Protein AF-A0A942NMM7-F1 (afdb_monomer)

Radius of gyration: 25.24 Å; Cα contacts (8 Å, |Δi|>4): 399; chains: 1; bounding box: 39×72×88 Å

pLDDT: mean 82.19, std 18.16, range [34.19, 97.56]

Solvent-accessible surface area (backbone atoms only — not comparable to full-atom values): 10854 Å² total; per-residue (Å²): 144,85,87,84,85,87,90,83,89,82,89,84,87,86,78,86,80,71,80,73,71,78,76,73,72,58,46,79,82,54,80,39,82,47,62,55,88,79,44,51,52,43,64,59,88,79,48,51,25,32,32,37,54,80,31,34,46,55,62,97,45,35,38,70,96,81,24,31,30,37,39,37,37,38,34,44,62,55,99,80,19,44,36,39,37,40,35,42,34,35,72,36,91,85,20,15,23,31,80,63,100,37,72,68,55,49,54,33,70,75,36,96,61,22,89,46,50,42,74,66,48,74,82,44,77,54,95,84,21,41,34,32,42,31,31,42,68,84,49,24,29,30,44,38,37,39,36,75,47,61,78,30,85,97,24,14,37,23,41,37,39,36,40,41,33,33,54,59,93,43,80,83,47,71,69,56,53,51,51,56,62,67,43,47,45,79,59,79,132

Nearest PDB structures (foldseek):
  8h0h-assembly2_B  TM=3.472E-01  e=1.411E+00  Mycobacterium tuberculosis H37Rv
  8p94-assembly1_U  TM=4.703E-01  e=5.475E+00  Mus musculus
  7fdy-assembly1_A  TM=3.600E-01  e=3.361E+00  Escherichia coli
  3sy9-assembly4_D  TM=2.470E-01  e=9.417E+00  Pseudomonas aeruginosa

Sequence (189 aa):
MVAIRSVQALMVAGFALGWAGAAVAQDAPKWSDIDCAQSRLSAPPGLQCKATQNYAGGDRSTGSAGGTFRRFLASGRMNGAGVFYYLAEATSLGASVMEGASLVKDIRSEMKDGNMIHEFSPMGNRGGADYMTFMTGAGNSCVGTRRYGPSQGDGYKWILYGVSCDPRGRTITDAQIDGFIAGASYRGS

Foldseek 3Di:
DDDDDDDDDDDDDDDDPPPPPPPPPWDDWDKDWDDCVPDLKQADPPWTKIKTDFTADDDPQWDDHTWTKMKMKTWDDDPQKTKIKIKIFTDDAQTAGHDDPDLLVVQLVPDPQSVQKDDWDPWDADPQWIKIWTAGNQQWTKMKIKHFAPDGPNHGRMMMIMMITHHHPDYDDPVNVNCRVVRIDGNDD

Secondary structure (DSSP, 8-state):
--------------------------PPP-EEEE-GGG-SEE--TT-EEEEEPPEES--TTEESTT-EEEEEEEEEEETTEEEEEEEEEE-STT-EEPPPS-HHHHHHHHSTTGGG-B-PPPPEEETTEEEEEEE-TT--EEEEEEEE--EETTEESEEEEEEEEE-TT-PPPHHHHHHHHHH-EE---

Mean predicted aligned error: 10.0 Å

Structure (mmCIF, N/CA/C/O backbone):
data_AF-A0A942NMM7-F1
#
_entry.id   AF-A0A942NMM7-F1
#
loop_
_atom_site.group_PDB
_atom_site.id
_atom_site.type_symbol
_atom_site.label_atom_id
_atom_site.label_alt_id
_atom_site.label_comp_id
_atom_site.label_asym_id
_atom_site.label_entity_id
_atom_site.label_seq_id
_atom_site.pdbx_PDB_ins_code
_atom_site.Cartn_x
_atom_site.Cartn_y
_atom_site.Cartn_z
_atom_site.occupancy
_atom_site.B_iso_or_equiv
_atom_site.auth_seq_id
_atom_site.auth_comp_id
_atom_site.auth_asym_id
_atom_site.auth_atom_id
_atom_site.pdbx_PDB_model_num
ATOM 1 N N . MET A 1 1 ? 20.172 56.695 -67.874 1.00 40.41 1 MET A N 1
ATOM 2 C CA . MET A 1 1 ? 20.122 55.796 -69.044 1.00 40.41 1 MET A CA 1
ATOM 3 C C . MET A 1 1 ?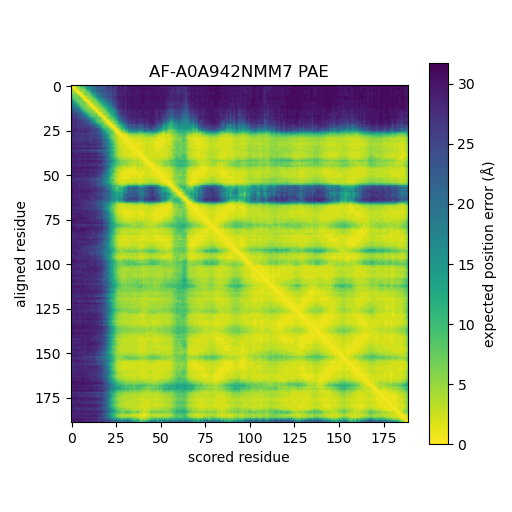 21.488 55.128 -69.167 1.00 40.41 1 MET A C 1
ATOM 5 O O . MET A 1 1 ? 22.412 55.826 -69.529 1.00 40.41 1 MET A O 1
ATOM 9 N N . VAL A 1 2 ? 21.616 53.869 -68.729 1.00 34.19 2 VAL A N 1
ATOM 10 C CA . VAL A 1 2 ? 22.471 52.759 -69.226 1.00 34.19 2 VAL A CA 1
ATOM 11 C C . VAL A 1 2 ? 22.091 51.554 -68.350 1.00 34.19 2 VAL A C 1
ATOM 13 O O . VAL A 1 2 ? 22.189 51.614 -67.128 1.00 34.19 2 VAL A O 1
ATOM 16 N N . ALA A 1 3 ? 21.575 50.501 -68.980 1.00 36.88 3 ALA A N 1
ATOM 17 C CA . ALA A 1 3 ? 21.332 49.186 -68.390 1.00 36.88 3 ALA A CA 1
ATOM 18 C C . ALA A 1 3 ? 22.607 48.336 -68.481 1.00 36.88 3 ALA A C 1
ATOM 20 O O . ALA A 1 3 ? 23.335 48.535 -69.443 1.00 36.88 3 ALA A O 1
ATOM 21 N N . ILE A 1 4 ? 22.820 47.356 -67.587 1.00 37.34 4 ILE A N 1
ATOM 22 C CA . ILE A 1 4 ? 23.523 46.083 -67.877 1.00 37.34 4 ILE A CA 1
ATOM 23 C C . ILE A 1 4 ? 23.160 45.016 -66.812 1.00 37.34 4 ILE A C 1
ATOM 25 O O . ILE A 1 4 ? 23.534 45.104 -65.650 1.00 37.34 4 ILE A O 1
ATOM 29 N N . ARG A 1 5 ? 22.349 44.060 -67.288 1.00 37.62 5 ARG A N 1
ATOM 30 C CA . ARG A 1 5 ? 22.320 42.583 -67.153 1.00 37.62 5 ARG A CA 1
ATOM 31 C C . ARG A 1 5 ? 22.509 41.846 -65.806 1.00 37.62 5 ARG A C 1
ATOM 33 O O . ARG A 1 5 ? 23.503 41.971 -65.109 1.00 37.62 5 ARG A O 1
ATOM 40 N N . SER A 1 6 ? 21.533 40.954 -65.604 1.00 49.91 6 SER A N 1
ATOM 41 C CA . SER A 1 6 ? 21.327 39.834 -64.670 1.00 49.91 6 SER A CA 1
ATOM 42 C C . SER A 1 6 ? 22.417 38.747 -64.665 1.00 49.91 6 SER A C 1
ATOM 44 O O . SER A 1 6 ? 23.237 38.762 -65.579 1.00 49.91 6 SER A O 1
ATOM 46 N N . VAL A 1 7 ? 22.273 37.765 -63.730 1.00 37.84 7 VAL A N 1
ATOM 47 C CA . VAL A 1 7 ? 22.859 36.380 -63.597 1.00 37.84 7 VAL A CA 1
ATOM 48 C C . VAL A 1 7 ? 23.482 36.262 -62.173 1.00 37.84 7 VAL A C 1
ATOM 50 O O . VAL A 1 7 ? 24.325 37.079 -61.849 1.00 37.84 7 VAL A O 1
ATOM 53 N N . GLN A 1 8 ? 23.125 35.398 -61.200 1.00 41.59 8 GLN A N 1
ATOM 54 C CA . GLN A 1 8 ? 22.396 34.117 -61.099 1.00 41.59 8 GLN A CA 1
ATOM 55 C C . GLN A 1 8 ? 21.737 33.952 -59.715 1.00 41.59 8 GLN A C 1
ATOM 57 O O . GLN A 1 8 ? 22.207 34.492 -58.718 1.00 41.59 8 GLN A O 1
ATOM 62 N N . ALA A 1 9 ? 20.698 33.121 -59.666 1.00 44.69 9 ALA A N 1
ATOM 63 C CA . ALA A 1 9 ? 20.207 32.468 -58.459 1.00 44.69 9 ALA A CA 1
ATOM 64 C C . ALA A 1 9 ? 21.068 31.239 -58.117 1.00 44.69 9 ALA A C 1
ATOM 66 O O . ALA A 1 9 ? 21.429 30.505 -59.033 1.00 44.69 9 ALA A O 1
ATOM 67 N N . LEU A 1 10 ? 21.298 30.954 -56.829 1.00 39.53 10 LEU A N 1
ATOM 68 C CA . LEU A 1 10 ? 21.442 29.580 -56.326 1.00 39.53 10 LEU A CA 1
ATOM 69 C C . LEU A 1 10 ? 21.207 29.522 -54.804 1.00 39.53 10 LEU A C 1
ATOM 71 O O . LEU A 1 10 ? 21.815 30.259 -54.033 1.00 39.53 10 LEU A O 1
ATOM 75 N N . MET A 1 11 ? 20.276 28.652 -54.405 1.00 45.25 11 MET A N 1
ATOM 76 C CA . MET A 1 11 ? 19.933 28.287 -53.027 1.00 45.25 11 MET A CA 1
ATOM 77 C C . MET A 1 11 ? 21.043 27.452 -52.377 1.00 45.25 11 MET A C 1
ATOM 79 O O . MET A 1 11 ? 21.582 26.589 -53.061 1.00 45.25 11 MET A O 1
ATOM 83 N N . VAL A 1 12 ? 21.226 27.559 -51.053 1.00 43.31 12 VAL A N 1
ATOM 84 C CA . VAL A 1 12 ? 21.431 26.391 -50.168 1.00 43.31 12 VAL A CA 1
ATOM 85 C C . VAL A 1 12 ? 20.796 26.684 -48.803 1.00 43.31 12 VAL A C 1
ATOM 87 O O . VAL A 1 12 ? 21.262 27.535 -48.051 1.00 43.31 12 VAL A O 1
ATOM 90 N N . ALA A 1 13 ? 19.720 25.961 -48.502 1.00 50.62 13 ALA A N 1
ATOM 91 C CA . ALA A 1 13 ? 19.191 25.761 -47.159 1.00 50.62 13 ALA A CA 1
ATOM 92 C C . ALA A 1 13 ? 19.830 24.494 -46.559 1.00 50.62 13 ALA A C 1
ATOM 94 O O . ALA A 1 13 ? 20.019 23.511 -47.273 1.00 50.62 13 ALA A O 1
ATOM 95 N N . GLY A 1 14 ? 20.126 24.493 -45.259 1.00 40.09 14 GLY A N 1
ATOM 96 C CA . GLY A 1 14 ? 20.577 23.307 -44.515 1.00 40.09 14 GLY A CA 1
ATOM 97 C C . GLY A 1 14 ? 21.465 23.709 -43.336 1.00 40.09 14 GLY A C 1
ATOM 98 O O . GLY A 1 14 ? 22.297 24.589 -43.479 1.00 40.09 14 GLY A O 1
ATOM 99 N N . PHE A 1 15 ? 21.363 23.178 -42.123 1.00 43.19 15 PHE A N 1
ATOM 100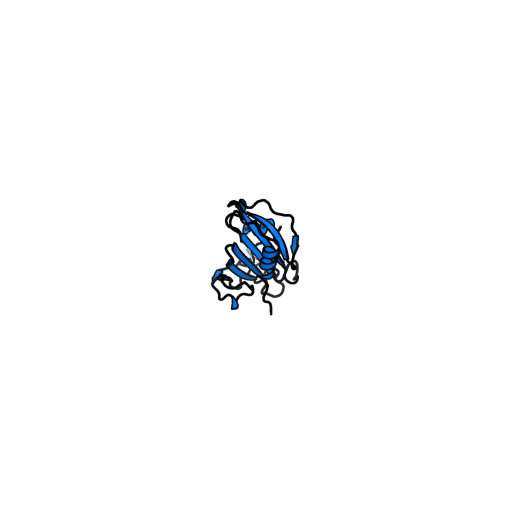 C CA . PHE A 1 15 ? 20.555 22.114 -41.537 1.00 43.19 15 PHE A CA 1
ATOM 101 C C . PHE A 1 15 ? 20.372 22.524 -40.067 1.00 43.19 15 PHE A C 1
ATOM 103 O O . PHE A 1 15 ? 21.343 22.540 -39.313 1.00 43.19 15 PHE A O 1
ATOM 110 N N . ALA A 1 16 ? 19.156 22.854 -39.633 1.00 43.19 16 ALA A N 1
ATOM 111 C CA . ALA A 1 16 ? 18.851 22.867 -38.207 1.00 43.19 16 ALA A CA 1
ATOM 112 C C . ALA A 1 16 ? 18.488 21.428 -37.823 1.00 43.19 16 ALA A C 1
ATOM 114 O O . ALA A 1 16 ? 17.332 21.024 -37.931 1.00 43.19 16 ALA A O 1
ATOM 115 N N . LEU A 1 17 ? 19.485 20.624 -37.438 1.00 42.00 17 LEU A N 1
ATOM 116 C CA . LEU A 1 17 ? 19.252 19.342 -36.768 1.00 42.00 17 LEU A CA 1
ATOM 117 C C . LEU A 1 17 ? 18.725 19.634 -35.361 1.00 42.00 17 LEU A C 1
ATOM 119 O O . LEU A 1 17 ? 19.440 19.535 -34.367 1.00 42.00 17 LEU A O 1
ATOM 123 N N . GLY A 1 18 ? 17.455 20.027 -35.288 1.00 38.47 18 GLY A N 1
ATOM 124 C CA . GLY A 1 18 ? 16.683 19.919 -34.068 1.00 38.47 18 GLY A CA 1
ATOM 125 C C . GLY A 1 18 ? 16.584 18.439 -33.741 1.00 38.47 18 GLY A C 1
ATOM 126 O O . GLY A 1 18 ? 15.864 17.702 -34.411 1.00 38.47 18 GLY A O 1
ATOM 127 N N . TRP A 1 19 ? 17.338 17.994 -32.739 1.00 44.62 19 TRP A N 1
ATOM 128 C CA . TRP A 1 19 ? 17.052 16.742 -32.060 1.00 44.62 19 TRP A CA 1
ATOM 129 C C . TRP A 1 19 ? 15.656 16.884 -31.454 1.00 44.62 19 TRP A C 1
ATOM 131 O O . TRP A 1 19 ? 15.487 17.391 -30.347 1.00 44.62 19 TRP A O 1
ATOM 141 N N . ALA A 1 20 ? 14.638 16.476 -32.207 1.00 43.22 20 ALA A N 1
ATOM 142 C CA . ALA A 1 20 ? 13.353 16.129 -31.643 1.00 43.22 20 ALA A CA 1
ATOM 143 C C . ALA A 1 20 ? 13.612 14.896 -30.776 1.00 43.22 20 ALA A C 1
ATOM 145 O O . ALA A 1 20 ? 13.587 13.766 -31.259 1.00 43.22 20 ALA A O 1
ATOM 146 N N . GLY A 1 21 ? 13.963 15.121 -29.506 1.00 42.59 21 GLY A N 1
ATOM 147 C CA . GLY A 1 21 ? 13.932 14.063 -28.511 1.00 42.59 21 GLY A CA 1
ATOM 148 C C . GLY A 1 21 ? 12.552 13.434 -28.600 1.00 42.59 21 GLY A C 1
ATOM 149 O O . GLY A 1 21 ? 11.552 14.140 -28.458 1.00 42.59 21 GLY A O 1
ATOM 150 N N . ALA A 1 22 ? 12.496 12.147 -28.938 1.00 45.22 22 ALA A N 1
ATOM 151 C CA . ALA A 1 22 ? 11.246 11.417 -28.976 1.00 45.22 22 ALA A CA 1
ATOM 152 C C . ALA A 1 22 ? 10.586 11.598 -27.608 1.00 45.22 22 ALA A C 1
ATOM 154 O O . ALA A 1 22 ? 11.106 11.128 -26.595 1.00 45.22 22 ALA A O 1
ATOM 155 N N . ALA A 1 23 ? 9.481 12.341 -27.568 1.00 49.75 23 ALA A N 1
ATOM 156 C CA . ALA A 1 23 ? 8.629 12.354 -26.401 1.00 49.75 23 ALA A CA 1
ATOM 157 C C . ALA A 1 23 ? 8.195 10.901 -26.201 1.00 49.75 23 ALA A C 1
ATOM 159 O O . ALA A 1 23 ? 7.469 10.353 -27.032 1.00 49.75 23 ALA A O 1
ATOM 160 N N . VAL A 1 24 ? 8.712 10.246 -25.159 1.00 55.66 24 VAL A N 1
ATOM 161 C CA . VAL A 1 24 ? 8.242 8.914 -24.789 1.00 55.66 24 VAL A CA 1
ATOM 162 C C . VAL A 1 24 ? 6.763 9.081 -24.457 1.00 55.66 24 VAL A C 1
ATOM 164 O O . VAL A 1 24 ? 6.406 9.821 -23.541 1.00 55.66 24 VAL A O 1
ATOM 167 N N . ALA A 1 25 ? 5.887 8.498 -25.273 1.00 54.56 25 ALA A N 1
ATOM 168 C CA . ALA A 1 25 ? 4.466 8.509 -24.979 1.00 54.56 25 ALA A CA 1
ATOM 169 C C . ALA A 1 25 ? 4.279 7.795 -23.632 1.00 54.56 25 ALA A C 1
ATOM 171 O O . ALA A 1 25 ? 4.703 6.650 -23.474 1.00 54.56 25 ALA A O 1
ATOM 172 N N . GLN A 1 26 ? 3.732 8.502 -22.643 1.00 63.03 26 GLN A N 1
ATOM 173 C CA . GLN A 1 26 ? 3.385 7.904 -21.358 1.00 63.03 26 GLN A CA 1
ATOM 174 C C . GLN A 1 26 ? 2.145 7.039 -21.573 1.00 63.03 26 GLN A C 1
ATOM 176 O O . GLN A 1 26 ? 1.076 7.555 -21.909 1.00 63.03 26 GLN A O 1
ATOM 181 N N . ASP A 1 27 ? 2.283 5.728 -21.401 1.00 72.50 27 ASP A N 1
ATOM 182 C CA . ASP A 1 27 ? 1.149 4.818 -21.478 1.00 72.50 27 ASP A CA 1
ATOM 183 C C . ASP A 1 27 ? 0.361 4.884 -20.172 1.00 72.50 27 ASP A C 1
ATOM 185 O O . ASP A 1 27 ? 0.886 4.627 -19.087 1.00 72.50 27 ASP A O 1
ATOM 189 N N . ALA A 1 28 ? -0.932 5.192 -20.267 1.00 78.50 28 ALA A N 1
ATOM 190 C CA . ALA A 1 28 ? -1.795 5.174 -19.098 1.00 78.50 28 ALA A CA 1
ATOM 191 C C . ALA A 1 28 ? -1.950 3.730 -18.565 1.00 78.50 28 ALA A C 1
ATOM 193 O O . ALA A 1 28 ? -2.275 2.814 -19.339 1.00 78.50 28 ALA A O 1
ATOM 194 N N . PRO A 1 29 ? -1.777 3.501 -17.249 1.00 85.69 29 PRO A N 1
ATOM 195 C CA . PRO A 1 29 ? -2.002 2.189 -16.656 1.00 85.69 29 PRO A CA 1
ATOM 196 C C . PRO A 1 29 ? -3.474 1.780 -16.814 1.00 85.69 29 PRO A C 1
ATOM 198 O O . PRO A 1 29 ? -4.379 2.514 -16.416 1.00 85.69 29 PRO A O 1
ATOM 201 N N . LYS A 1 30 ? -3.726 0.591 -17.373 1.00 91.12 30 LYS A N 1
ATOM 202 C CA . LYS A 1 30 ? -5.067 0.009 -17.515 1.00 91.12 30 LYS A CA 1
ATOM 203 C C . LYS A 1 30 ? -5.220 -1.119 -16.508 1.00 91.12 30 LYS A C 1
ATOM 205 O O . LYS A 1 30 ? -4.511 -2.116 -16.574 1.00 91.12 30 LYS A O 1
ATOM 210 N N . TRP A 1 31 ? -6.147 -0.964 -15.573 1.00 93.81 31 TRP A N 1
ATOM 211 C CA . TRP A 1 31 ? -6.400 -1.968 -14.547 1.00 93.81 31 TRP A CA 1
ATOM 212 C C . TRP A 1 31 ? -7.295 -3.089 -15.065 1.00 93.81 31 TRP A C 1
ATOM 214 O O . TRP A 1 31 ? -8.310 -2.841 -15.712 1.00 93.81 31 TRP A O 1
ATOM 224 N N . SER A 1 32 ? -6.934 -4.315 -14.714 1.00 97.12 32 SER A N 1
ATOM 225 C CA . SER A 1 32 ? -7.697 -5.528 -14.994 1.00 97.12 32 SER A CA 1
ATOM 226 C C . SER A 1 32 ? -7.778 -6.383 -13.737 1.00 97.12 32 SER A C 1
ATOM 228 O O . SER A 1 32 ? -6.825 -6.411 -12.954 1.00 97.12 32 SER A O 1
ATOM 230 N N . ASP A 1 33 ? -8.915 -7.043 -13.528 1.00 97.56 33 ASP A N 1
ATOM 231 C CA . ASP A 1 33 ? -9.051 -8.053 -12.479 1.00 97.56 33 ASP A CA 1
ATOM 232 C C . ASP A 1 33 ? -8.167 -9.260 -12.812 1.00 97.56 33 ASP A C 1
ATOM 234 O O . ASP A 1 33 ? -8.075 -9.668 -13.971 1.00 97.56 33 ASP A O 1
ATOM 238 N N . ILE A 1 34 ? -7.503 -9.814 -11.799 1.00 96.75 34 ILE A N 1
ATOM 239 C CA . ILE A 1 34 ? -6.634 -10.987 -11.928 1.00 96.75 34 ILE A CA 1
ATOM 240 C C . ILE A 1 34 ? -6.905 -11.977 -10.797 1.00 96.75 34 ILE A C 1
ATOM 242 O O . ILE A 1 34 ? -7.407 -11.607 -9.734 1.00 96.75 34 ILE A O 1
ATOM 246 N N . ASP A 1 35 ? -6.499 -13.230 -10.990 1.00 93.81 35 ASP A N 1
ATOM 247 C CA . ASP A 1 35 ? -6.352 -14.145 -9.861 1.00 93.81 35 ASP A CA 1
ATOM 248 C C . ASP A 1 35 ? -5.243 -13.612 -8.936 1.00 93.81 35 ASP A C 1
ATOM 250 O O . ASP A 1 35 ? -4.148 -13.264 -9.387 1.00 93.81 35 ASP A O 1
ATOM 254 N N . CYS A 1 36 ? -5.498 -13.552 -7.628 1.00 92.19 36 CYS A N 1
ATOM 255 C CA . CYS A 1 36 ? -4.497 -13.144 -6.646 1.00 92.19 36 CYS A CA 1
ATOM 256 C C . CYS A 1 36 ? -3.232 -14.019 -6.671 1.00 92.19 36 CYS A C 1
ATOM 258 O O . CYS A 1 36 ? -2.159 -13.542 -6.304 1.00 92.19 36 CYS A O 1
ATOM 260 N N . ALA A 1 37 ? -3.308 -15.266 -7.144 1.00 91.75 37 ALA A N 1
ATOM 261 C CA . ALA A 1 37 ? -2.142 -16.116 -7.376 1.00 91.75 37 ALA A CA 1
ATOM 262 C C . ALA A 1 37 ? -1.205 -15.578 -8.476 1.00 91.75 37 ALA A C 1
ATOM 264 O O . ALA A 1 37 ? -0.009 -15.856 -8.446 1.00 91.75 37 ALA A O 1
ATOM 265 N N . GLN A 1 38 ? -1.721 -14.777 -9.414 1.00 92.56 38 GLN A N 1
ATOM 266 C CA . GLN A 1 38 ? -0.942 -14.116 -10.470 1.00 92.56 38 GLN A CA 1
ATOM 267 C C . GLN A 1 38 ? -0.339 -12.777 -10.016 1.00 92.56 38 GLN A C 1
ATOM 269 O O . GLN A 1 38 ? 0.410 -12.143 -10.763 1.00 92.56 38 GLN A O 1
ATOM 274 N N . SER A 1 39 ? -0.672 -12.323 -8.807 1.00 93.56 39 SER A N 1
ATOM 275 C CA . SER A 1 39 ? -0.194 -11.061 -8.260 1.00 93.56 39 SER A CA 1
ATOM 276 C C . SER A 1 39 ? 1.226 -11.182 -7.702 1.00 93.56 39 SER A C 1
ATOM 278 O O . SER A 1 39 ? 1.567 -12.152 -7.021 1.00 93.56 39 SER A O 1
ATOM 280 N N . ARG A 1 40 ? 2.047 -10.145 -7.911 1.00 94.62 40 ARG A N 1
ATOM 281 C CA . ARG A 1 40 ? 3.323 -9.964 -7.189 1.00 94.62 40 ARG A CA 1
ATOM 282 C C . ARG A 1 40 ? 3.121 -9.475 -5.760 1.00 94.62 40 ARG A C 1
ATOM 284 O O . ARG A 1 40 ? 4.046 -9.504 -4.957 1.00 94.62 40 ARG A O 1
ATOM 291 N N . LEU A 1 41 ? 1.909 -9.059 -5.426 1.00 92.12 41 LEU A N 1
ATOM 292 C CA . LEU A 1 41 ? 1.491 -8.760 -4.072 1.00 92.12 41 LEU A CA 1
ATOM 293 C C . LEU A 1 41 ? 0.884 -10.026 -3.454 1.00 92.12 41 LEU A C 1
ATOM 295 O O . LEU A 1 41 ? -0.194 -10.464 -3.855 1.00 92.12 41 LEU A O 1
ATOM 299 N N . SER A 1 42 ? 1.562 -10.598 -2.459 1.00 88.94 42 SER A N 1
ATOM 300 C CA . SER A 1 42 ? 0.932 -11.540 -1.536 1.00 88.94 42 SER A CA 1
ATOM 301 C C . SER A 1 42 ? -0.093 -10.768 -0.729 1.00 88.94 42 SER A C 1
ATOM 303 O O . SER A 1 42 ? 0.282 -9.810 -0.060 1.00 88.94 42 SER A O 1
ATOM 305 N N . ALA A 1 43 ? -1.353 -11.175 -0.781 1.00 83.19 43 ALA A N 1
ATOM 306 C CA . ALA A 1 43 ? -2.407 -10.565 0.010 1.00 83.19 43 ALA A CA 1
ATOM 307 C C . ALA A 1 43 ? -3.216 -11.661 0.720 1.00 83.19 43 ALA A C 1
ATOM 309 O O . ALA A 1 43 ? -3.236 -12.803 0.240 1.00 83.19 43 ALA A O 1
ATOM 310 N N . PRO A 1 44 ? -3.866 -11.359 1.854 1.00 84.06 44 PRO A N 1
ATOM 311 C CA . PRO A 1 44 ? -4.650 -12.360 2.562 1.00 84.06 44 PRO A CA 1
ATOM 312 C C . PRO A 1 44 ? -5.863 -12.830 1.736 1.00 84.06 44 PRO A C 1
ATOM 314 O O . PRO A 1 44 ? -6.331 -12.101 0.854 1.00 84.06 44 PRO A O 1
ATOM 317 N N . PRO A 1 45 ? -6.401 -14.033 2.013 1.00 85.75 45 PRO A N 1
ATOM 318 C CA . PRO A 1 45 ? -7.589 -14.542 1.331 1.00 85.75 45 PRO A CA 1
ATOM 319 C C . PRO A 1 45 ? -8.797 -13.604 1.463 1.00 85.75 45 PRO A C 1
ATOM 321 O O . PRO A 1 45 ? -8.995 -12.972 2.498 1.00 85.75 45 PRO A O 1
ATOM 324 N N . GLY A 1 46 ? -9.638 -13.561 0.426 1.00 87.31 46 GLY A N 1
ATOM 325 C CA . GLY A 1 46 ? -10.872 -12.764 0.410 1.00 87.31 46 GLY A CA 1
ATOM 326 C C . GLY A 1 46 ? -10.724 -11.341 -0.139 1.00 87.31 46 GLY A C 1
ATOM 327 O O . GLY A 1 46 ? -11.716 -10.616 -0.207 1.00 87.31 46 GLY A O 1
ATOM 328 N N . LEU A 1 47 ? -9.520 -10.944 -0.562 1.00 92.88 47 LEU A N 1
ATOM 329 C CA . LEU A 1 47 ? -9.301 -9.695 -1.290 1.00 92.88 47 LEU A CA 1
ATOM 330 C C . LEU A 1 47 ? -9.460 -9.894 -2.800 1.00 92.88 47 LEU A C 1
ATOM 332 O O . LEU A 1 47 ? -9.153 -10.953 -3.343 1.00 92.88 47 LEU A O 1
ATOM 336 N N . GLN A 1 48 ? -9.927 -8.850 -3.478 1.00 96.00 48 GLN A N 1
ATOM 337 C CA . GLN A 1 48 ? -9.957 -8.768 -4.932 1.00 96.00 48 GLN A CA 1
ATOM 338 C C . GLN A 1 48 ? -8.625 -8.223 -5.427 1.00 96.00 48 GLN A C 1
ATOM 340 O O . GLN A 1 48 ? -8.179 -7.175 -4.955 1.00 96.00 48 GLN A O 1
ATOM 345 N N . CYS A 1 49 ? -8.012 -8.915 -6.385 1.00 96.06 49 CYS A N 1
ATOM 346 C CA . CYS A 1 49 ? -6.739 -8.508 -6.956 1.00 96.06 49 CYS A CA 1
ATOM 347 C C . CYS A 1 49 ? -6.911 -7.906 -8.346 1.00 96.06 49 CYS A C 1
ATOM 349 O O . CYS A 1 49 ? -7.646 -8.420 -9.188 1.00 96.06 49 CYS A O 1
ATOM 351 N N . LYS A 1 50 ? -6.182 -6.821 -8.595 1.00 97.06 50 LYS A N 1
ATOM 352 C CA . LYS A 1 50 ? -6.066 -6.190 -9.905 1.00 97.06 50 LYS A CA 1
ATOM 353 C C . LYS A 1 50 ? -4.604 -6.014 -10.267 1.00 97.06 50 LYS A C 1
ATOM 355 O O . LYS A 1 50 ? -3.760 -5.806 -9.394 1.00 97.06 50 LYS A O 1
ATOM 360 N N . ALA A 1 51 ? -4.315 -6.031 -11.558 1.00 96.50 51 ALA A N 1
ATOM 361 C CA . ALA A 1 51 ? -3.020 -5.637 -12.081 1.00 96.50 51 ALA A CA 1
ATOM 362 C C . ALA A 1 51 ? -3.164 -4.800 -13.345 1.00 96.50 51 ALA A C 1
ATOM 364 O O . ALA A 1 51 ? -4.180 -4.836 -14.044 1.00 96.50 51 ALA A O 1
ATOM 365 N N . THR A 1 52 ? -2.109 -4.053 -13.629 1.00 94.12 52 THR A N 1
ATOM 366 C CA . THR A 1 52 ? -1.939 -3.352 -14.900 1.00 94.12 52 THR A CA 1
ATOM 367 C C . THR A 1 52 ? -1.155 -4.205 -15.892 1.00 94.12 52 THR A C 1
ATOM 369 O O . THR A 1 52 ? -0.504 -5.194 -15.523 1.00 94.12 52 THR A O 1
ATOM 372 N N . GLN A 1 53 ? -1.217 -3.823 -17.165 1.00 92.56 53 GLN A N 1
ATOM 373 C CA . GLN A 1 53 ? -0.234 -4.230 -18.165 1.00 92.56 53 GLN A CA 1
ATOM 374 C C . GLN A 1 53 ? 1.155 -3.664 -17.823 1.00 92.56 53 GLN A C 1
ATOM 376 O O . GLN A 1 53 ? 1.268 -2.764 -16.995 1.00 92.56 53 GLN A O 1
ATOM 381 N N . ASN A 1 54 ? 2.210 -4.140 -18.490 1.00 90.38 54 ASN A N 1
ATOM 382 C CA . ASN A 1 54 ? 3.467 -3.390 -18.503 1.00 90.38 54 ASN A CA 1
ATOM 383 C C . ASN A 1 54 ? 3.256 -2.096 -19.295 1.00 90.38 54 ASN A C 1
ATOM 385 O O . ASN A 1 54 ? 2.804 -2.159 -20.437 1.00 90.38 54 ASN A O 1
ATOM 389 N N . TYR A 1 55 ? 3.573 -0.949 -18.705 1.00 85.81 55 TYR A N 1
ATOM 390 C CA . TYR A 1 55 ? 3.395 0.355 -19.344 1.00 85.81 55 TYR A CA 1
ATOM 391 C C . TYR A 1 55 ? 4.660 1.208 -19.191 1.00 85.81 55 TYR A C 1
ATOM 393 O O . TYR A 1 55 ? 5.409 1.057 -18.222 1.00 85.81 55 TYR A O 1
ATOM 401 N N . ALA A 1 56 ? 4.923 2.067 -20.177 1.00 83.06 56 ALA A N 1
ATOM 402 C CA . ALA A 1 56 ? 6.084 2.951 -20.212 1.00 83.06 56 ALA A CA 1
ATOM 403 C C . ALA A 1 56 ? 5.748 4.355 -19.689 1.00 83.06 56 ALA A C 1
ATOM 405 O O . ALA A 1 56 ? 4.612 4.814 -19.793 1.00 83.06 56 ALA A O 1
ATOM 406 N N . GLY A 1 57 ? 6.757 5.064 -19.174 1.00 67.19 57 GLY A N 1
ATOM 407 C CA . GLY A 1 57 ? 6.626 6.489 -18.853 1.00 67.19 57 GLY A CA 1
ATOM 408 C C . GLY A 1 57 ? 5.766 6.763 -17.620 1.00 67.19 57 GLY A C 1
ATOM 409 O O . GLY A 1 57 ? 4.805 7.522 -17.696 1.00 67.19 57 GLY A O 1
ATOM 410 N N . GLY A 1 58 ? 6.150 6.150 -16.500 1.00 59.38 58 GLY A N 1
ATOM 411 C CA . GLY A 1 58 ? 5.544 6.282 -15.178 1.00 59.38 58 GLY A CA 1
ATOM 412 C C . GLY A 1 58 ? 5.036 7.674 -14.769 1.00 59.38 58 GLY A C 1
ATOM 413 O O . GLY A 1 58 ? 5.509 8.707 -15.245 1.00 59.38 58 GLY A O 1
ATOM 414 N N . ASP A 1 59 ? 4.062 7.709 -13.856 1.00 55.47 59 ASP A N 1
ATOM 415 C CA . ASP A 1 59 ? 3.704 8.946 -13.152 1.00 55.47 59 ASP A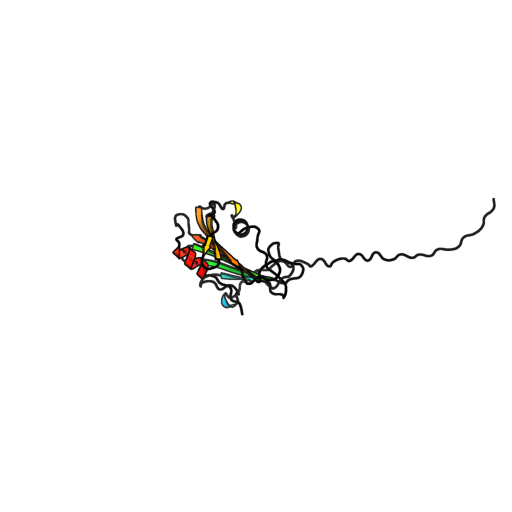 CA 1
ATOM 416 C C . ASP A 1 59 ? 4.851 9.396 -12.221 1.00 55.47 59 ASP A C 1
ATOM 418 O O . ASP A 1 59 ? 5.903 8.764 -12.137 1.00 55.47 59 ASP A O 1
ATOM 422 N N . ARG A 1 60 ? 4.660 10.505 -11.496 1.00 50.81 60 ARG A N 1
ATOM 423 C CA . ARG A 1 60 ? 5.695 11.121 -10.641 1.00 50.81 60 ARG A CA 1
ATOM 424 C C . ARG A 1 60 ? 6.363 10.171 -9.626 1.00 50.81 60 ARG A C 1
ATOM 426 O O . ARG A 1 60 ? 7.444 10.511 -9.157 1.00 50.81 60 ARG A O 1
ATOM 433 N N . SER A 1 61 ? 5.762 9.026 -9.288 1.00 51.03 61 SER A N 1
ATOM 434 C CA . SER A 1 61 ? 6.305 8.016 -8.362 1.00 51.03 61 SER A CA 1
ATOM 435 C C . SER A 1 61 ? 6.991 6.829 -9.059 1.00 51.03 61 SER A C 1
ATOM 437 O O . SER A 1 61 ? 7.456 5.904 -8.404 1.00 51.03 61 SER A O 1
ATOM 439 N N . THR A 1 62 ? 7.118 6.827 -10.387 1.00 54.41 62 THR A N 1
ATOM 440 C CA . THR A 1 62 ? 7.826 5.787 -11.154 1.00 54.41 62 THR A CA 1
ATOM 441 C C . THR A 1 62 ? 8.875 6.453 -12.055 1.00 54.41 62 THR A C 1
ATOM 443 O O . THR A 1 62 ? 8.559 7.031 -13.087 1.00 54.41 62 THR A O 1
ATOM 446 N N . GLY A 1 63 ? 10.128 6.488 -11.592 1.00 50.69 63 GLY A N 1
ATOM 447 C CA . GLY A 1 63 ? 11.175 7.386 -12.083 1.00 50.69 63 GLY A CA 1
ATOM 448 C C . GLY A 1 63 ? 12.118 6.838 -13.158 1.00 50.69 63 GLY A C 1
ATOM 449 O O . GLY A 1 63 ? 12.400 5.643 -13.259 1.00 50.69 63 GLY A O 1
ATOM 450 N N . SER A 1 64 ? 12.684 7.823 -13.865 1.00 48.19 64 SER A N 1
ATOM 451 C CA . SER A 1 64 ? 13.642 7.842 -14.982 1.00 48.19 64 SER A CA 1
ATOM 452 C C . SER A 1 64 ? 13.107 7.488 -16.381 1.00 48.19 64 SER A C 1
ATOM 454 O O . SER A 1 64 ? 12.320 6.566 -16.598 1.00 48.19 64 SER A O 1
ATOM 456 N N . ALA A 1 65 ? 13.514 8.327 -17.340 1.00 50.53 65 ALA A N 1
ATOM 457 C CA . ALA A 1 65 ? 13.101 8.322 -18.736 1.00 50.53 65 ALA A CA 1
ATOM 458 C C . ALA A 1 65 ? 13.366 6.958 -19.399 1.00 50.53 65 ALA A C 1
ATOM 460 O O . ALA A 1 65 ? 14.516 6.588 -19.615 1.00 50.53 65 ALA A O 1
ATOM 461 N N . GLY A 1 66 ? 12.301 6.228 -19.748 1.00 61.22 66 GLY A N 1
ATOM 462 C CA . GLY A 1 66 ? 12.378 5.036 -20.608 1.00 61.22 66 GLY A CA 1
ATOM 463 C C . GLY A 1 66 ? 12.178 3.673 -19.935 1.00 61.22 66 GLY A C 1
ATOM 464 O O . GLY A 1 66 ? 12.363 2.657 -20.599 1.00 61.22 66 GLY A O 1
ATOM 465 N N . GLY A 1 67 ? 11.784 3.617 -18.660 1.00 79.38 67 GLY A N 1
ATOM 466 C CA . GLY A 1 67 ? 11.465 2.357 -17.976 1.00 79.38 67 GLY A CA 1
ATOM 467 C C . GLY A 1 67 ? 10.054 1.816 -18.240 1.00 79.38 67 GLY A C 1
ATOM 468 O O . GLY A 1 67 ? 9.131 2.587 -18.520 1.00 79.38 67 GLY A O 1
ATOM 469 N N . THR A 1 68 ? 9.874 0.498 -18.089 1.00 87.56 68 THR A N 1
ATOM 470 C CA . THR A 1 68 ? 8.552 -0.140 -17.992 1.00 87.56 68 THR A CA 1
ATOM 471 C C . THR A 1 68 ? 8.217 -0.490 -16.551 1.00 87.56 68 THR A C 1
ATOM 473 O O . THR A 1 68 ? 9.077 -0.907 -15.771 1.00 87.56 68 THR A O 1
ATOM 476 N N . PHE A 1 69 ? 6.942 -0.346 -16.213 1.00 89.31 69 PHE A N 1
ATOM 477 C CA . PHE A 1 69 ? 6.427 -0.546 -14.868 1.00 89.31 69 PHE A CA 1
ATOM 478 C C . PHE A 1 69 ? 5.190 -1.424 -14.895 1.00 89.31 69 PHE A C 1
ATOM 480 O O . PHE A 1 69 ? 4.506 -1.540 -15.915 1.00 89.31 69 PHE A O 1
ATOM 487 N N . ARG A 1 70 ? 4.887 -2.007 -13.740 1.00 92.31 70 ARG A N 1
ATOM 488 C CA . ARG A 1 70 ? 3.638 -2.711 -13.496 1.00 92.31 70 ARG A CA 1
ATOM 489 C C . ARG A 1 70 ? 3.134 -2.398 -12.098 1.00 92.31 70 ARG A C 1
ATOM 491 O O . ARG A 1 70 ? 3.900 -2.110 -11.182 1.00 92.31 70 ARG A O 1
ATOM 498 N N . ARG A 1 71 ? 1.817 -2.425 -11.948 1.00 93.12 71 ARG A N 1
ATOM 499 C CA . ARG A 1 71 ? 1.113 -2.169 -10.689 1.00 93.12 71 ARG A CA 1
ATOM 500 C C . ARG A 1 71 ? 0.204 -3.322 -10.332 1.00 93.12 71 ARG A C 1
ATOM 502 O O . ARG A 1 71 ? -0.439 -3.883 -11.221 1.00 93.12 71 ARG A O 1
ATOM 509 N N . PHE A 1 72 ? 0.115 -3.592 -9.039 1.00 95.12 72 PHE A N 1
ATOM 510 C CA . PHE A 1 72 ? -0.799 -4.553 -8.439 1.00 95.12 72 PHE A CA 1
ATOM 511 C C . PHE A 1 72 ? -1.576 -3.883 -7.318 1.00 95.12 72 PHE A C 1
ATOM 513 O O . PHE A 1 72 ? -1.079 -2.980 -6.648 1.00 95.12 72 PHE A O 1
ATOM 520 N N . LEU A 1 73 ? -2.797 -4.345 -7.113 1.00 95.06 73 LEU A N 1
ATOM 521 C CA . LEU A 1 73 ? -3.695 -3.859 -6.083 1.00 95.06 73 LEU A CA 1
ATOM 522 C C . LEU A 1 73 ? -4.423 -5.057 -5.494 1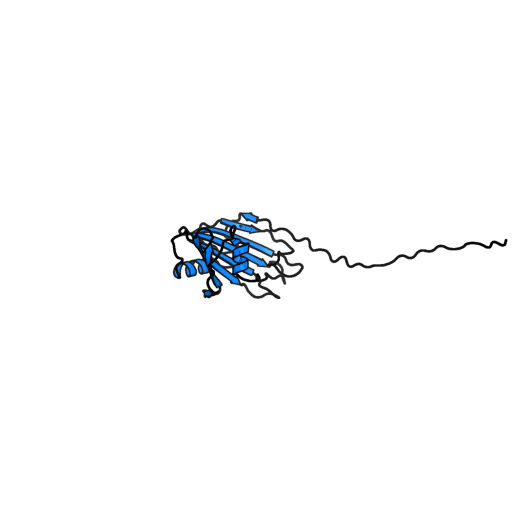.00 95.06 73 LEU A C 1
ATOM 524 O O . LEU A 1 73 ? -4.873 -5.919 -6.245 1.00 95.06 73 LEU A O 1
ATOM 528 N N . ALA A 1 74 ? -4.551 -5.104 -4.173 1.00 95.88 74 ALA A N 1
ATOM 529 C CA . ALA A 1 74 ? -5.448 -6.028 -3.494 1.00 95.88 74 ALA A CA 1
ATOM 530 C C . ALA A 1 74 ? -6.326 -5.246 -2.522 1.00 95.88 74 ALA A C 1
ATOM 532 O O . ALA A 1 74 ? -5.810 -4.518 -1.676 1.00 95.88 74 ALA A O 1
ATOM 533 N N . SER A 1 75 ? -7.646 -5.372 -2.630 1.00 94.81 75 SER A N 1
ATOM 534 C CA . SER A 1 75 ? -8.564 -4.639 -1.758 1.00 94.81 75 SER A CA 1
ATOM 535 C C . SER A 1 75 ? -9.810 -5.435 -1.401 1.00 94.81 75 SER A C 1
ATOM 537 O O . SER A 1 75 ? -10.172 -6.408 -2.061 1.00 94.81 75 SER A O 1
ATOM 539 N N . GLY A 1 76 ? -10.456 -5.053 -0.303 1.00 93.25 76 GLY A N 1
ATOM 540 C CA . GLY A 1 76 ? -11.628 -5.753 0.207 1.00 93.25 76 GLY A CA 1
ATOM 541 C C . GLY A 1 76 ? -11.874 -5.458 1.677 1.00 93.25 76 GLY A C 1
ATOM 542 O O . GLY A 1 76 ? -11.535 -4.385 2.180 1.00 93.25 76 GLY A O 1
ATOM 543 N N . ARG A 1 77 ? -12.483 -6.417 2.377 1.00 90.69 77 ARG A N 1
ATOM 544 C CA . ARG A 1 77 ? -12.686 -6.340 3.826 1.00 90.69 77 ARG A CA 1
ATOM 545 C C . ARG A 1 77 ? -12.014 -7.511 4.523 1.00 90.69 77 ARG A C 1
ATOM 547 O O . ARG A 1 77 ? -12.150 -8.644 4.078 1.00 90.69 77 ARG A O 1
ATOM 554 N N . MET A 1 78 ? -11.369 -7.243 5.653 1.00 85.44 78 MET A N 1
ATOM 555 C CA . MET A 1 78 ? -10.804 -8.262 6.538 1.00 85.44 78 MET A CA 1
ATOM 556 C C . MET A 1 78 ? -11.239 -7.988 7.970 1.00 85.44 78 MET A C 1
ATOM 558 O O . MET A 1 78 ? -11.021 -6.892 8.473 1.00 85.44 78 MET A O 1
ATOM 562 N N . ASN A 1 79 ? -11.867 -8.961 8.635 1.00 83.12 79 ASN A N 1
ATOM 563 C CA . ASN A 1 79 ? -12.312 -8.837 10.034 1.00 83.12 79 ASN A CA 1
ATOM 564 C C . ASN A 1 79 ? -13.156 -7.576 10.323 1.00 83.12 79 ASN A C 1
ATOM 566 O O . ASN A 1 79 ? -13.122 -7.015 11.418 1.00 83.12 79 ASN A O 1
ATOM 570 N N . GLY A 1 80 ? -1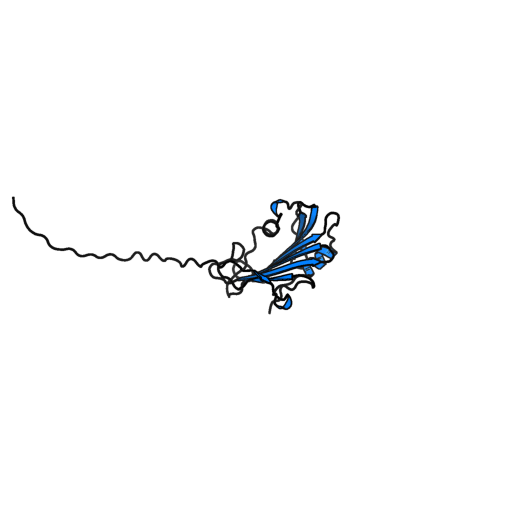3.913 -7.116 9.323 1.00 84.06 80 GLY A N 1
ATOM 571 C CA . GLY A 1 80 ? -14.714 -5.898 9.409 1.00 84.06 80 GLY A CA 1
ATOM 572 C C . GLY A 1 80 ? -13.963 -4.600 9.095 1.00 84.06 80 GLY A C 1
ATOM 573 O O . GLY A 1 80 ? -14.641 -3.594 8.906 1.00 84.06 80 GLY A O 1
ATOM 574 N N . ALA A 1 81 ? -12.637 -4.610 8.945 1.00 88.94 81 ALA A N 1
ATOM 575 C CA . ALA A 1 81 ? -11.853 -3.478 8.451 1.00 88.94 81 ALA A CA 1
ATOM 576 C C . ALA A 1 81 ? -11.878 -3.421 6.919 1.00 88.94 81 ALA A C 1
ATOM 578 O O . ALA A 1 81 ? -11.864 -4.459 6.253 1.00 88.94 81 ALA A O 1
ATOM 579 N N . GLY A 1 82 ? -11.914 -2.218 6.349 1.00 91.50 82 GLY A N 1
ATOM 580 C CA . GLY A 1 82 ? -11.637 -2.019 4.926 1.00 91.50 82 GLY A CA 1
ATOM 581 C C . GLY A 1 82 ? -10.132 -2.044 4.696 1.00 91.50 82 GLY A C 1
ATOM 582 O O . GLY A 1 82 ? -9.410 -1.341 5.399 1.00 91.50 82 GLY A O 1
ATOM 583 N N . VAL A 1 83 ? -9.664 -2.842 3.737 1.00 93.19 83 VAL A N 1
ATOM 584 C CA . VAL A 1 83 ? -8.235 -3.012 3.464 1.00 93.19 83 VAL A CA 1
ATOM 585 C C . VAL A 1 83 ? -7.923 -2.764 1.999 1.00 93.19 83 VAL A C 1
ATOM 587 O O . VAL A 1 83 ? -8.668 -3.171 1.106 1.00 93.19 83 VAL A O 1
ATOM 590 N N . PHE A 1 84 ? -6.795 -2.105 1.776 1.00 93.00 84 PHE A N 1
ATOM 591 C CA . PHE A 1 84 ? -6.217 -1.817 0.482 1.00 93.00 84 PHE A CA 1
ATOM 592 C C . PHE A 1 84 ? -4.701 -1.990 0.547 1.00 93.00 84 PHE A C 1
ATOM 594 O O . PHE A 1 84 ? -4.045 -1.475 1.448 1.00 93.00 84 PHE A O 1
ATOM 601 N N . TYR A 1 85 ? -4.144 -2.668 -0.441 1.00 94.25 85 TYR A N 1
ATOM 602 C CA . TYR A 1 85 ? -2.718 -2.777 -0.682 1.00 94.25 85 TYR A CA 1
ATOM 603 C C . TYR A 1 85 ? -2.438 -2.416 -2.133 1.00 94.25 85 TYR A C 1
ATOM 605 O O . TYR A 1 85 ? -3.195 -2.793 -3.029 1.00 94.25 85 TYR A O 1
ATOM 613 N N . TYR A 1 86 ? -1.327 -1.733 -2.361 1.00 92.62 86 TYR A N 1
ATOM 614 C CA . TYR A 1 86 ? -0.892 -1.293 -3.675 1.00 92.62 86 TYR A CA 1
ATOM 615 C C . TYR A 1 86 ? 0.605 -1.526 -3.825 1.00 92.62 86 TYR A C 1
ATOM 617 O O . TYR A 1 86 ? 1.380 -1.226 -2.926 1.00 92.62 86 TYR A O 1
ATOM 625 N N . LEU A 1 87 ? 1.021 -2.072 -4.958 1.00 93.81 87 LEU A 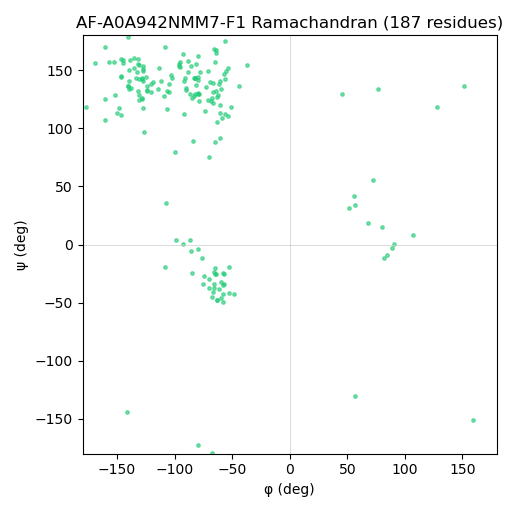N 1
ATOM 626 C CA . LEU A 1 87 ? 2.414 -2.349 -5.275 1.00 93.81 87 LEU A CA 1
ATOM 627 C C . LEU A 1 87 ? 2.721 -1.732 -6.632 1.00 93.81 87 LEU A C 1
ATOM 629 O O . LEU A 1 87 ? 2.049 -2.048 -7.613 1.00 93.81 87 LEU A O 1
ATOM 633 N N . ALA A 1 88 ? 3.760 -0.908 -6.694 1.00 91.75 88 ALA A N 1
ATOM 634 C CA . ALA A 1 88 ? 4.381 -0.493 -7.943 1.00 91.75 88 ALA A CA 1
ATOM 635 C C . ALA A 1 88 ? 5.726 -1.209 -8.083 1.00 91.75 88 ALA A C 1
ATOM 637 O O . ALA A 1 88 ? 6.512 -1.219 -7.136 1.00 91.75 88 ALA A O 1
ATOM 638 N N . GLU A 1 89 ? 5.993 -1.791 -9.249 1.00 91.56 89 GLU A N 1
ATOM 639 C CA . GLU A 1 89 ? 7.262 -2.443 -9.573 1.00 91.56 89 GLU A CA 1
ATOM 640 C C . GLU A 1 89 ? 7.841 -1.920 -10.890 1.00 91.56 89 GLU A C 1
ATOM 642 O O . GLU A 1 89 ? 7.119 -1.643 -11.853 1.00 91.56 89 GLU A O 1
ATOM 647 N N . ALA A 1 90 ? 9.164 -1.807 -10.928 1.00 90.69 90 ALA A N 1
ATOM 648 C CA . ALA A 1 90 ? 9.919 -1.623 -12.153 1.00 90.69 90 ALA A CA 1
ATOM 649 C C . ALA A 1 90 ? 10.146 -2.989 -12.814 1.00 90.69 90 ALA A C 1
ATOM 651 O O . ALA A 1 90 ? 10.626 -3.922 -12.170 1.00 90.69 90 ALA A O 1
ATOM 652 N N . THR A 1 91 ? 9.808 -3.111 -14.099 1.00 89.56 91 THR A N 1
ATOM 653 C CA . THR A 1 91 ? 9.879 -4.386 -14.833 1.00 89.56 91 THR A CA 1
ATOM 654 C C . THR A 1 91 ? 11.006 -4.442 -15.858 1.00 89.56 91 THR A C 1
ATOM 656 O O . THR A 1 91 ? 11.426 -5.535 -16.233 1.00 89.56 91 THR A O 1
ATOM 659 N N . SER A 1 92 ? 11.544 -3.296 -16.281 1.00 87.56 92 SER A N 1
ATOM 660 C CA . SER A 1 92 ? 12.733 -3.229 -17.137 1.00 87.56 92 SER A CA 1
ATOM 661 C C . SER A 1 92 ? 14.017 -3.031 -16.329 1.00 87.56 92 SER A C 1
ATOM 663 O O . SER A 1 92 ? 14.026 -2.412 -15.261 1.00 87.56 92 SER A O 1
ATOM 665 N N . LEU A 1 93 ? 15.139 -3.507 -16.875 1.00 83.00 93 LEU A N 1
ATOM 666 C CA . LEU A 1 93 ? 16.461 -3.270 -16.299 1.00 83.00 93 LEU A CA 1
ATOM 667 C C . LEU A 1 93 ? 16.750 -1.762 -16.223 1.00 83.00 93 LEU A C 1
ATOM 669 O O . LEU A 1 93 ? 16.506 -1.034 -17.181 1.00 83.00 93 LEU A O 1
ATOM 673 N N . GLY A 1 94 ? 17.258 -1.298 -15.082 1.00 79.12 94 GLY A N 1
ATOM 674 C CA . GLY A 1 94 ? 17.613 0.107 -14.863 1.00 79.12 94 GLY A CA 1
ATOM 675 C C . GLY A 1 94 ? 16.448 1.029 -14.484 1.00 79.12 94 GLY A C 1
ATOM 676 O O . GLY A 1 94 ? 16.707 2.127 -14.014 1.00 79.12 94 GLY A O 1
ATOM 677 N N . ALA A 1 95 ? 15.186 0.594 -14.600 1.00 86.00 95 ALA A N 1
ATOM 678 C CA . ALA A 1 95 ? 14.034 1.395 -14.173 1.00 86.00 95 ALA A CA 1
ATOM 679 C C . ALA A 1 95 ? 13.842 1.363 -12.650 1.00 86.00 95 ALA A C 1
ATOM 681 O O . ALA A 1 95 ? 14.116 0.353 -12.011 1.00 86.00 95 ALA A O 1
ATOM 682 N N . SER A 1 96 ? 13.335 2.434 -12.050 1.00 87.75 96 SER A N 1
ATOM 683 C CA . SER A 1 96 ? 13.187 2.515 -10.592 1.00 87.75 96 SER A CA 1
ATOM 684 C C . SER A 1 96 ? 11.874 3.165 -10.192 1.00 87.75 96 SER A C 1
ATOM 686 O O . SER A 1 96 ? 11.445 4.146 -10.790 1.00 87.75 96 SER A O 1
ATOM 688 N N . VAL A 1 97 ? 11.237 2.647 -9.151 1.00 88.12 97 VAL A N 1
ATOM 689 C CA . VAL A 1 97 ? 10.079 3.264 -8.506 1.00 88.12 97 VAL A CA 1
ATOM 690 C C . VAL A 1 97 ? 10.589 4.280 -7.489 1.00 88.12 97 VAL A C 1
ATOM 692 O O . VAL A 1 97 ? 11.426 3.952 -6.648 1.00 88.12 97 VAL A O 1
ATOM 695 N N . MET A 1 98 ? 10.111 5.515 -7.588 1.00 86.50 98 MET A N 1
ATOM 696 C CA . MET A 1 98 ? 10.528 6.611 -6.722 1.00 86.50 98 MET A CA 1
ATOM 697 C C . MET A 1 98 ? 9.614 6.698 -5.514 1.00 86.50 98 MET A C 1
ATOM 699 O O . MET A 1 98 ? 8.394 6.567 -5.621 1.00 86.50 98 MET A O 1
ATOM 703 N N . GLU A 1 99 ? 10.214 6.972 -4.364 1.00 83.94 99 GLU A N 1
ATOM 704 C CA . GLU A 1 99 ? 9.447 7.333 -3.185 1.00 83.94 99 GLU A CA 1
ATOM 705 C C . GLU A 1 99 ? 8.663 8.629 -3.443 1.00 83.94 99 GLU A C 1
ATOM 707 O O . GLU A 1 99 ? 9.179 9.587 -4.026 1.00 83.94 99 GLU A O 1
ATOM 712 N N . GLY A 1 100 ? 7.407 8.668 -2.997 1.00 77.62 100 GLY A N 1
ATOM 713 C CA . GLY A 1 100 ? 6.659 9.913 -2.914 1.00 77.62 100 GLY A CA 1
ATOM 714 C C . GLY A 1 100 ? 7.259 10.883 -1.892 1.00 77.62 100 GLY A C 1
ATOM 715 O O . GLY A 1 100 ? 8.104 10.538 -1.072 1.00 77.62 100 GLY A O 1
ATOM 716 N N . ALA A 1 101 ? 6.800 12.134 -1.903 1.00 82.31 101 ALA A N 1
ATOM 717 C CA . ALA A 1 101 ? 7.369 13.169 -1.034 1.00 82.31 101 ALA A CA 1
ATOM 718 C C . ALA A 1 101 ? 7.164 12.902 0.473 1.00 82.31 101 ALA A C 1
ATOM 720 O O . ALA A 1 101 ? 7.901 13.448 1.290 1.00 82.31 101 ALA A O 1
ATOM 721 N N . SER A 1 102 ? 6.134 12.135 0.848 1.00 88.25 102 SER A N 1
ATOM 722 C CA . SER A 1 102 ? 5.954 11.582 2.195 1.00 88.25 102 SER A CA 1
ATOM 723 C C . SER A 1 102 ? 4.836 10.541 2.204 1.00 88.25 102 SER A C 1
ATOM 725 O O . SER A 1 102 ? 3.890 10.644 1.423 1.00 88.25 102 SER A O 1
ATOM 727 N N . LEU A 1 103 ? 4.863 9.613 3.168 1.00 88.56 103 LEU A N 1
ATOM 728 C CA . LEU A 1 103 ? 3.778 8.643 3.356 1.00 88.56 103 LEU A CA 1
ATOM 729 C C . LEU A 1 103 ? 2.416 9.321 3.592 1.00 88.56 103 LEU A C 1
ATOM 731 O O . LEU A 1 103 ? 1.396 8.854 3.099 1.00 88.56 103 LEU A O 1
ATOM 735 N N . VAL A 1 104 ? 2.389 10.471 4.274 1.00 92.38 104 VAL A N 1
ATOM 736 C CA . VAL A 1 104 ? 1.165 11.276 4.442 1.00 92.38 104 VAL A CA 1
ATOM 737 C C . VAL A 1 104 ? 0.597 11.719 3.092 1.00 92.38 104 VAL A C 1
ATOM 739 O O . VAL A 1 104 ? -0.610 11.634 2.878 1.00 92.38 104 VAL A O 1
ATOM 742 N N . LYS A 1 105 ? 1.445 12.216 2.182 1.00 89.88 105 LYS A N 1
ATOM 743 C CA . LYS A 1 105 ? 1.003 12.652 0.850 1.00 89.88 105 LYS A CA 1
ATOM 744 C C . LYS A 1 105 ? 0.524 11.471 0.015 1.00 89.88 105 LYS A C 1
ATOM 746 O O . LYS A 1 105 ? -0.522 11.600 -0.610 1.00 89.88 105 LYS A O 1
ATOM 751 N N . ASP A 1 106 ? 1.232 10.348 0.082 1.00 87.38 106 ASP A N 1
ATOM 752 C CA . ASP A 1 106 ? 0.872 9.123 -0.633 1.00 87.38 106 ASP A CA 1
ATOM 753 C C . ASP A 1 106 ? -0.487 8.585 -0.138 1.00 87.38 106 ASP A C 1
ATOM 755 O O . ASP A 1 106 ? -1.401 8.362 -0.922 1.00 87.38 106 ASP A O 1
ATOM 759 N N . ILE A 1 107 ? -0.707 8.491 1.179 1.00 90.44 107 ILE A N 1
ATOM 760 C CA . ILE A 1 107 ? -2.008 8.077 1.742 1.00 90.44 107 ILE A CA 1
ATOM 761 C C . ILE A 1 107 ? -3.138 9.002 1.269 1.00 90.44 107 ILE A C 1
ATOM 763 O O . ILE A 1 107 ? -4.222 8.541 0.910 1.00 90.44 107 ILE A O 1
ATOM 767 N N . ARG A 1 108 ? -2.899 10.317 1.255 1.00 91.12 108 ARG A N 1
ATOM 768 C CA . ARG A 1 108 ? -3.905 11.292 0.821 1.00 91.12 108 ARG A CA 1
ATOM 769 C C . ARG A 1 108 ? -4.189 11.244 -0.680 1.00 91.12 108 ARG A C 1
ATOM 771 O O . ARG A 1 108 ? -5.303 11.591 -1.056 1.00 91.12 108 ARG A O 1
ATOM 778 N N . SER A 1 109 ? -3.229 10.868 -1.527 1.00 84.50 109 SER A N 1
ATOM 779 C CA . SER A 1 109 ? -3.468 10.746 -2.971 1.00 84.50 109 SER A CA 1
ATOM 780 C C . SER A 1 109 ? -4.256 9.492 -3.323 1.00 84.50 109 SER A C 1
ATOM 782 O O . SER A 1 109 ? -5.077 9.536 -4.235 1.00 84.50 109 SER A O 1
ATOM 784 N N . GLU A 1 110 ? -4.043 8.399 -2.588 1.00 79.31 110 GLU A N 1
ATOM 785 C CA . GLU A 1 110 ? -4.673 7.110 -2.894 1.00 79.31 110 GLU A CA 1
ATOM 786 C C . GLU A 1 110 ? -6.087 6.961 -2.309 1.00 79.31 110 GLU A C 1
ATOM 788 O O . GLU A 1 110 ? -6.903 6.187 -2.815 1.00 79.31 110 GLU A O 1
ATOM 793 N N . MET A 1 111 ? -6.414 7.687 -1.237 1.00 83.38 111 MET A N 1
ATOM 794 C CA . MET A 1 111 ? -7.726 7.593 -0.595 1.00 83.38 111 MET A CA 1
ATOM 795 C C . MET A 1 111 ? -8.729 8.591 -1.183 1.00 83.38 111 MET A C 1
ATOM 797 O O . MET A 1 111 ? -8.457 9.786 -1.267 1.00 83.38 111 MET A O 1
ATOM 801 N N . LYS A 1 112 ? -9.944 8.109 -1.493 1.00 83.69 112 LYS A N 1
ATOM 802 C CA . LYS A 1 112 ? -11.051 8.907 -2.063 1.00 83.69 112 LYS A CA 1
ATOM 803 C C . LYS A 1 112 ? -11.303 10.227 -1.319 1.00 83.69 112 LYS A C 1
ATOM 805 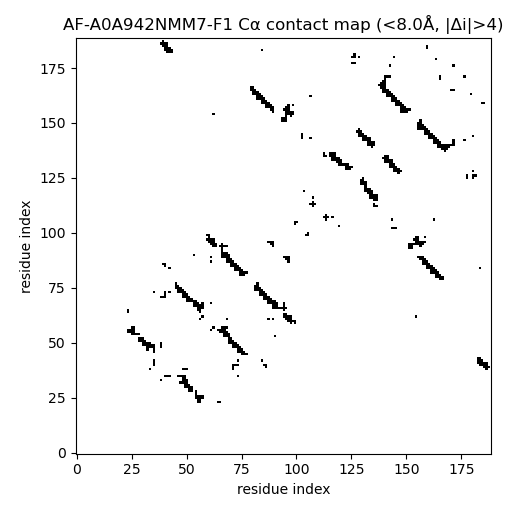O O . LYS A 1 112 ? -11.487 11.255 -1.958 1.00 83.69 112 LYS A O 1
ATOM 810 N N . ASP A 1 113 ? -11.275 10.187 0.012 1.00 86.50 113 ASP A N 1
ATOM 811 C CA . ASP A 1 113 ? -11.515 11.343 0.885 1.00 86.50 113 ASP A CA 1
ATOM 812 C C . ASP A 1 113 ? -10.210 11.821 1.550 1.00 86.50 113 ASP A C 1
ATOM 814 O O . ASP A 1 113 ? -10.184 12.207 2.720 1.00 86.50 113 ASP A O 1
ATOM 818 N N . GLY A 1 114 ? -9.091 11.744 0.822 1.00 88.56 114 GLY A N 1
ATOM 819 C CA . GLY A 1 114 ? -7.748 12.008 1.339 1.00 88.56 114 GLY A CA 1
ATOM 820 C C . GLY A 1 114 ? -7.563 13.397 1.952 1.00 88.56 114 GLY A C 1
ATOM 821 O O . GLY A 1 114 ? -6.875 13.560 2.960 1.00 88.56 114 GLY A O 1
ATOM 822 N N . ASN A 1 115 ? -8.240 14.408 1.407 1.00 93.50 115 ASN A N 1
ATOM 823 C CA . ASN A 1 115 ? -8.247 15.769 1.948 1.00 93.50 115 ASN A CA 1
ATOM 824 C C . ASN A 1 115 ? -8.901 15.875 3.338 1.00 93.50 115 ASN A C 1
ATOM 826 O O . ASN A 1 115 ? -8.615 16.823 4.065 1.00 93.50 115 ASN A O 1
ATOM 830 N N . MET A 1 116 ? -9.733 14.906 3.719 1.00 94.50 116 MET A N 1
ATOM 831 C CA . MET A 1 116 ? -10.396 14.848 5.022 1.00 94.50 116 MET A CA 1
ATOM 832 C C . MET A 1 116 ? -9.604 14.032 6.057 1.00 94.50 116 MET A C 1
ATOM 834 O O . MET A 1 116 ? -10.055 13.878 7.194 1.00 94.50 116 MET A O 1
ATOM 838 N N . ILE A 1 117 ? -8.438 13.487 5.691 1.00 95.75 117 ILE A N 1
ATOM 839 C CA . ILE A 1 117 ? -7.596 12.697 6.594 1.00 95.75 117 ILE A CA 1
ATOM 840 C C . ILE A 1 117 ? -6.774 13.608 7.512 1.00 95.75 117 ILE A C 1
ATOM 842 O O . ILE A 1 117 ? -6.058 14.511 7.056 1.00 95.75 117 ILE A O 1
ATOM 846 N N . HIS A 1 118 ? -6.831 13.319 8.807 1.00 95.81 118 HIS A N 1
ATOM 847 C CA . HIS A 1 118 ? -6.231 14.099 9.885 1.00 95.81 118 HIS A CA 1
ATOM 848 C C . HIS A 1 118 ? -5.627 13.189 10.969 1.00 95.81 118 HIS A C 1
ATOM 850 O O . HIS A 1 118 ? -5.672 11.965 10.858 1.00 95.81 118 HIS A O 1
ATOM 856 N N . GLU A 1 119 ? -5.024 13.804 11.993 1.00 95.75 119 GLU A N 1
ATOM 857 C CA . GLU A 1 119 ? -4.463 13.107 13.165 1.00 95.75 119 GLU A CA 1
ATOM 858 C C . GLU A 1 119 ? -3.433 12.023 12.820 1.00 95.75 119 GLU A C 1
ATOM 860 O O . GLU A 1 119 ? -3.411 10.944 13.404 1.00 95.75 119 GLU A O 1
ATOM 865 N N . PHE A 1 120 ? -2.551 12.318 11.863 1.00 96.81 120 PHE A N 1
ATOM 866 C CA . PHE A 1 120 ? -1.420 11.442 11.584 1.00 96.81 120 PHE A CA 1
ATOM 867 C C . PHE A 1 120 ? -0.508 11.336 12.811 1.00 96.81 120 PHE A C 1
ATOM 869 O O . PHE A 1 120 ? -0.061 12.353 13.347 1.00 96.81 120 PHE A O 1
ATOM 876 N N . SER A 1 121 ? -0.186 10.109 13.216 1.00 96.31 121 SER A N 1
ATOM 877 C CA . SER A 1 121 ? 0.885 9.856 14.178 1.00 96.31 121 SER A CA 1
ATOM 878 C C . SER A 1 121 ? 2.245 10.272 13.604 1.00 96.31 121 SER A C 1
ATOM 880 O O . SER A 1 121 ? 2.392 10.394 12.386 1.00 96.31 121 SER A O 1
ATOM 882 N N . PRO A 1 122 ? 3.294 10.412 14.431 1.00 96.06 122 PRO A N 1
ATOM 883 C CA . PRO A 1 122 ? 4.662 10.354 13.932 1.00 96.06 122 PRO A CA 1
ATOM 884 C C . PRO A 1 122 ? 4.899 9.070 13.123 1.00 96.06 122 PRO A C 1
ATOM 886 O O . PRO A 1 122 ? 4.257 8.043 13.365 1.00 96.06 122 PRO A O 1
ATOM 889 N N . MET A 1 123 ? 5.826 9.134 12.167 1.00 95.19 123 MET A N 1
ATOM 890 C CA . MET A 1 123 ? 6.238 7.961 11.400 1.00 95.19 123 MET A CA 1
ATOM 891 C C . MET A 1 123 ? 6.998 6.993 12.303 1.00 95.19 123 MET A C 1
ATOM 893 O O . MET A 1 123 ? 7.991 7.369 12.925 1.00 95.19 123 MET A O 1
ATOM 897 N N . GLY A 1 124 ? 6.518 5.756 12.367 1.00 94.75 124 GLY A N 1
ATOM 898 C CA . GLY A 1 124 ? 7.201 4.647 13.017 1.00 94.75 124 GLY A CA 1
ATOM 899 C C . GLY A 1 124 ? 7.741 3.656 11.993 1.00 94.75 124 GLY A C 1
ATOM 900 O O . GLY A 1 124 ? 7.386 3.699 10.816 1.00 94.75 124 GLY A O 1
ATOM 901 N N . ASN A 1 125 ? 8.565 2.721 12.458 1.00 94.69 125 ASN A N 1
ATOM 902 C CA . ASN A 1 125 ? 8.989 1.565 11.678 1.00 94.69 125 ASN A CA 1
ATOM 903 C C . ASN A 1 125 ? 8.652 0.286 12.449 1.00 94.69 125 ASN A C 1
ATOM 905 O O . ASN A 1 125 ? 8.892 0.204 13.656 1.00 94.69 125 ASN A O 1
ATOM 909 N N . ARG A 1 126 ? 8.048 -0.690 11.772 1.00 92.06 126 ARG A N 1
ATOM 910 C CA . ARG A 1 126 ? 7.613 -1.955 12.372 1.00 92.06 126 ARG A CA 1
ATOM 911 C C . ARG A 1 126 ? 7.629 -3.052 11.317 1.00 92.06 126 ARG A C 1
ATOM 913 O O . ARG A 1 126 ? 7.110 -2.866 10.222 1.00 92.06 126 ARG A O 1
ATOM 920 N N . GLY A 1 127 ? 8.271 -4.185 11.607 1.00 88.56 127 GLY A N 1
ATOM 921 C CA . GLY A 1 127 ? 8.360 -5.307 10.661 1.00 88.56 127 GLY A CA 1
ATOM 922 C C . GLY A 1 127 ? 8.974 -4.934 9.301 1.00 88.56 127 GLY A C 1
ATOM 923 O O . GLY A 1 127 ? 8.534 -5.440 8.266 1.00 88.56 127 GLY A O 1
ATOM 924 N N . GLY A 1 128 ? 9.932 -3.998 9.282 1.00 89.25 128 GLY A N 1
ATOM 925 C CA . GLY A 1 128 ? 10.566 -3.508 8.053 1.00 89.25 128 GLY A CA 1
ATOM 926 C C . GLY A 1 128 ? 9.639 -2.694 7.144 1.00 89.25 128 GLY A C 1
ATOM 927 O O . GLY A 1 128 ? 9.908 -2.584 5.951 1.00 89.25 128 GLY A O 1
ATOM 928 N N . ALA A 1 129 ? 8.528 -2.181 7.671 1.00 94.25 129 ALA A N 1
ATOM 929 C CA . ALA A 1 129 ? 7.665 -1.223 6.998 1.00 94.25 129 ALA A CA 1
ATOM 930 C C . ALA A 1 129 ? 7.619 0.078 7.804 1.00 94.25 129 ALA A C 1
ATOM 932 O O . ALA A 1 129 ? 7.521 0.056 9.034 1.00 94.25 129 ALA A O 1
ATOM 933 N N . ASP A 1 130 ? 7.646 1.203 7.101 1.00 95.44 130 ASP A N 1
ATOM 934 C CA . ASP A 1 130 ? 7.239 2.476 7.675 1.00 95.44 130 ASP A CA 1
ATOM 935 C C . ASP A 1 130 ? 5.730 2.431 7.896 1.00 95.44 130 ASP A C 1
ATOM 937 O O . ASP A 1 130 ? 4.991 1.901 7.060 1.00 95.44 130 ASP A O 1
ATOM 941 N N . TYR A 1 131 ? 5.257 2.978 9.010 1.00 95.94 131 TYR A N 1
ATOM 942 C CA . TYR A 1 131 ? 3.831 3.030 9.300 1.00 95.94 131 TYR A CA 1
ATOM 943 C C . TYR A 1 131 ? 3.436 4.303 10.040 1.00 95.94 131 TYR A C 1
ATOM 945 O O . TYR A 1 131 ? 4.248 4.950 10.707 1.00 95.94 131 TYR A O 1
ATOM 953 N N . MET A 1 132 ? 2.162 4.654 9.907 1.00 96.44 132 MET A N 1
ATOM 954 C CA . MET A 1 132 ? 1.518 5.769 10.595 1.00 96.44 132 MET A CA 1
ATOM 955 C C . MET A 1 132 ? 0.067 5.392 10.877 1.00 96.44 132 MET A C 1
ATOM 957 O O . MET A 1 132 ? -0.567 4.731 10.052 1.00 96.44 132 MET A O 1
ATOM 961 N N . THR A 1 133 ? -0.484 5.835 12.001 1.00 96.56 133 THR A N 1
ATOM 962 C CA . THR A 1 133 ? -1.934 5.808 12.222 1.00 96.56 133 THR A CA 1
ATOM 963 C C . THR A 1 133 ? -2.541 7.161 11.883 1.00 96.56 133 THR A C 1
ATOM 965 O O . THR A 1 133 ? -1.839 8.171 11.864 1.00 96.56 133 THR A O 1
ATOM 968 N N . PHE A 1 134 ? -3.828 7.177 11.544 1.00 96.12 134 PHE A N 1
ATOM 969 C CA . PHE A 1 134 ? -4.561 8.397 11.209 1.00 96.12 134 PHE A CA 1
ATOM 970 C C . PHE A 1 134 ? -6.074 8.203 11.340 1.00 96.12 134 PHE A C 1
ATOM 972 O O . PHE A 1 134 ? -6.565 7.077 11.453 1.00 96.12 134 PHE A O 1
ATOM 979 N N . MET A 1 135 ? -6.816 9.308 11.263 1.00 95.69 135 MET A N 1
ATOM 980 C CA . MET A 1 135 ? -8.277 9.328 11.255 1.00 95.69 135 MET A CA 1
ATOM 981 C C . MET A 1 135 ? -8.801 9.843 9.912 1.00 95.69 135 MET A C 1
ATOM 983 O O . MET A 1 135 ? -8.330 10.844 9.368 1.00 95.69 135 MET A O 1
ATOM 987 N N . THR A 1 136 ? -9.795 9.157 9.350 1.00 94.31 136 THR A N 1
ATOM 988 C CA . THR A 1 136 ? -10.522 9.657 8.163 1.00 94.31 136 THR A CA 1
ATOM 989 C C . THR A 1 136 ? -11.569 10.693 8.561 1.00 94.31 136 THR A C 1
ATOM 991 O O . THR A 1 136 ? -12.024 10.711 9.702 1.00 94.31 136 THR A O 1
ATOM 994 N N . GLY A 1 137 ? -12.058 11.491 7.605 1.00 91.88 137 GLY A N 1
ATOM 995 C CA . GLY A 1 137 ? -13.173 12.421 7.844 1.00 91.88 137 GLY A CA 1
ATOM 996 C C . GLY A 1 137 ? -14.456 11.757 8.360 1.00 91.88 137 GLY A C 1
ATOM 997 O O . GLY A 1 137 ? -15.240 12.387 9.061 1.00 91.88 137 GLY A O 1
ATOM 998 N N . ALA A 1 138 ? -14.654 10.468 8.066 1.00 91.88 138 ALA A N 1
ATOM 999 C CA . ALA A 1 138 ? -15.773 9.674 8.576 1.00 91.88 138 ALA A CA 1
ATOM 1000 C C . ALA A 1 138 ? -15.567 9.168 10.022 1.00 91.88 138 ALA A C 1
ATOM 1002 O O . ALA A 1 138 ? -16.455 8.529 10.589 1.00 91.88 138 ALA A O 1
ATOM 1003 N N . GLY A 1 139 ? -14.404 9.427 10.625 1.00 92.50 139 GLY A N 1
ATOM 1004 C CA . GLY A 1 139 ? -14.045 8.978 11.970 1.00 92.50 139 GLY A CA 1
ATOM 1005 C C . GLY A 1 139 ? -1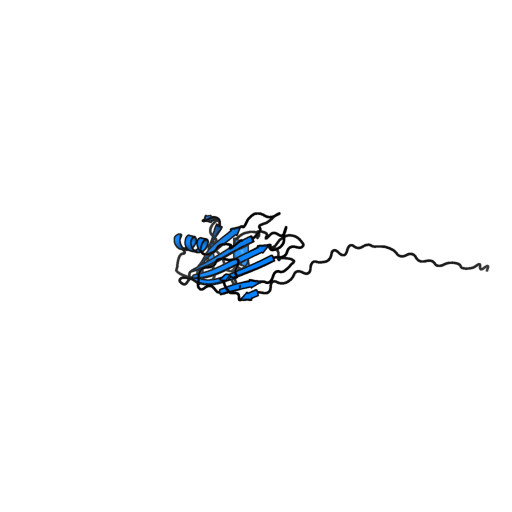3.568 7.526 12.052 1.00 92.50 139 GLY A C 1
ATOM 1006 O O . GLY A 1 139 ? -13.541 6.968 13.147 1.00 92.50 139 GLY A O 1
ATOM 1007 N N . ASN A 1 140 ? -13.219 6.895 10.924 1.00 94.31 140 ASN A N 1
ATOM 1008 C CA . ASN A 1 140 ? -12.559 5.583 10.930 1.00 94.31 140 ASN A CA 1
ATOM 1009 C C . ASN A 1 140 ? -11.112 5.735 11.402 1.00 94.31 140 ASN A C 1
ATOM 1011 O O . ASN A 1 140 ? -10.418 6.634 10.913 1.00 94.31 140 ASN A O 1
ATOM 1015 N N . SER A 1 141 ? -10.679 4.835 12.286 1.00 95.50 141 SER A N 1
ATOM 1016 C CA . SER A 1 141 ? -9.281 4.707 12.696 1.00 95.50 141 SER A CA 1
ATOM 1017 C C . SER A 1 141 ? -8.549 3.871 11.660 1.00 95.50 141 SER A C 1
ATOM 1019 O O . SER A 1 141 ? -9.031 2.803 11.28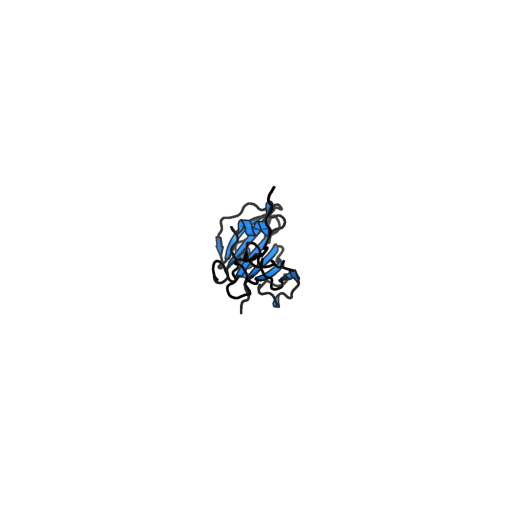2 1.00 95.50 141 SER A O 1
ATOM 1021 N N . CYS A 1 142 ? -7.416 4.362 11.170 1.00 95.81 142 CYS A N 1
ATOM 1022 C CA . CYS A 1 142 ? -6.676 3.719 10.099 1.00 95.81 142 CYS A CA 1
ATOM 1023 C C . CYS A 1 142 ? -5.189 3.592 10.416 1.00 95.81 142 CYS A C 1
ATOM 1025 O O . CYS A 1 142 ? -4.618 4.376 11.174 1.00 95.81 142 CYS A O 1
ATOM 1027 N N . VAL A 1 143 ? -4.561 2.613 9.774 1.00 95.75 143 VAL A N 1
ATOM 1028 C CA . VAL A 1 143 ? -3.114 2.459 9.684 1.00 95.75 143 VAL A CA 1
ATOM 1029 C C . VAL A 1 143 ? -2.716 2.485 8.214 1.00 95.75 143 VAL A C 1
ATOM 1031 O O . VAL A 1 143 ? -3.320 1.806 7.384 1.00 95.75 143 VAL A O 1
ATOM 1034 N N . GLY A 1 144 ? -1.714 3.296 7.895 1.00 95.44 144 GLY A N 1
ATOM 1035 C CA . GLY A 1 144 ? -1.063 3.349 6.596 1.00 95.44 144 GLY A CA 1
ATOM 1036 C C . GLY A 1 144 ? 0.360 2.824 6.707 1.00 95.44 144 GLY A C 1
ATOM 1037 O O . GLY A 1 144 ? 1.038 3.086 7.699 1.00 95.44 144 GLY A O 1
ATOM 1038 N N . THR A 1 145 ? 0.813 2.079 5.706 1.00 95.12 145 THR A N 1
ATOM 1039 C CA . THR A 1 145 ? 2.134 1.442 5.694 1.00 95.12 145 THR A CA 1
ATOM 1040 C C . THR A 1 145 ? 2.823 1.625 4.357 1.00 95.12 145 THR A C 1
ATOM 1042 O O . THR A 1 145 ? 2.154 1.660 3.320 1.00 95.12 145 THR A O 1
ATOM 1045 N N . ARG A 1 146 ? 4.154 1.626 4.370 1.00 94.12 146 ARG A N 1
ATOM 1046 C CA . ARG A 1 146 ? 4.991 1.579 3.173 1.00 94.12 146 ARG A CA 1
ATOM 1047 C C . ARG A 1 146 ? 6.210 0.690 3.393 1.00 94.12 146 ARG A C 1
ATOM 1049 O O . ARG A 1 146 ? 6.856 0.764 4.433 1.00 94.12 146 ARG A O 1
ATOM 1056 N N . ARG A 1 147 ? 6.538 -0.144 2.409 1.00 94.19 147 ARG A N 1
ATOM 1057 C CA . ARG A 1 147 ? 7.741 -0.984 2.386 1.00 94.19 147 ARG A CA 1
ATOM 1058 C C . ARG A 1 147 ? 8.454 -0.835 1.050 1.00 94.19 147 ARG A C 1
ATOM 1060 O O . ARG A 1 147 ? 7.811 -0.774 0.002 1.00 94.19 147 ARG A O 1
ATOM 1067 N N . TYR A 1 148 ? 9.778 -0.843 1.103 1.00 93.31 148 TYR A N 1
ATOM 1068 C CA . TYR A 1 148 ? 10.636 -0.744 -0.068 1.00 93.31 148 TYR A CA 1
ATOM 1069 C C . TYR A 1 148 ? 11.236 -2.086 -0.455 1.00 93.31 148 TYR A C 1
ATOM 1071 O O . TYR A 1 148 ? 11.570 -2.911 0.400 1.00 93.31 148 TYR A O 1
ATOM 1079 N N . GLY A 1 149 ? 11.404 -2.268 -1.760 1.00 93.56 149 GLY A N 1
ATOM 1080 C CA . GLY A 1 149 ? 12.265 -3.295 -2.313 1.00 93.56 149 GLY A CA 1
ATOM 1081 C C . GLY A 1 149 ? 13.737 -2.907 -2.301 1.00 93.56 149 GLY A C 1
ATOM 1082 O O . GLY A 1 149 ? 14.114 -1.871 -1.758 1.00 93.56 149 GLY A O 1
ATOM 1083 N N . PRO A 1 150 ? 14.590 -3.726 -2.935 1.00 93.31 150 PRO A N 1
ATOM 1084 C CA . PRO A 1 150 ? 15.991 -3.382 -3.132 1.00 93.31 150 PRO A CA 1
ATOM 1085 C C . PRO A 1 150 ? 16.146 -2.048 -3.866 1.00 93.31 150 PRO A C 1
ATOM 1087 O O . PRO A 1 150 ? 15.396 -1.771 -4.807 1.00 93.31 150 PRO A O 1
ATOM 1090 N N . SER A 1 151 ? 17.146 -1.260 -3.474 1.00 91.75 151 SER A N 1
ATOM 1091 C CA . SER A 1 151 ? 17.520 -0.036 -4.181 1.00 91.75 151 SER A CA 1
ATOM 1092 C C . SER A 1 151 ? 17.950 -0.339 -5.622 1.00 91.75 151 SER A C 1
ATOM 1094 O O . SER A 1 151 ? 18.619 -1.341 -5.890 1.00 91.75 151 SER A O 1
ATOM 1096 N N . GLN A 1 152 ? 17.557 0.524 -6.554 1.00 88.06 152 GLN A N 1
ATOM 1097 C CA . GLN A 1 152 ? 17.930 0.471 -7.965 1.00 88.06 152 GLN A CA 1
ATOM 1098 C C . GLN A 1 152 ? 17.983 1.898 -8.508 1.00 88.06 152 GLN A C 1
ATOM 1100 O O . GLN A 1 152 ? 16.965 2.584 -8.518 1.00 88.06 152 GLN A O 1
ATOM 1105 N N . GLY A 1 153 ? 19.163 2.332 -8.958 1.00 85.31 153 GLY A N 1
ATOM 1106 C CA . GLY A 1 153 ? 19.379 3.731 -9.336 1.00 85.31 153 GLY A CA 1
ATOM 1107 C C . GLY A 1 153 ? 19.039 4.670 -8.176 1.00 85.31 153 GLY A C 1
ATOM 1108 O O . GLY A 1 153 ? 19.444 4.414 -7.043 1.00 85.31 153 GLY A O 1
ATOM 1109 N N . ASP A 1 154 ? 18.243 5.699 -8.463 1.00 84.44 154 ASP A N 1
ATOM 1110 C CA . ASP A 1 154 ? 17.795 6.703 -7.486 1.00 84.44 154 ASP A CA 1
ATOM 1111 C C . ASP A 1 154 ? 16.524 6.295 -6.716 1.00 84.44 154 ASP A C 1
ATOM 1113 O O . ASP A 1 154 ? 15.988 7.077 -5.931 1.00 84.44 154 ASP A O 1
ATOM 1117 N N . GLY A 1 155 ? 16.012 5.083 -6.943 1.00 88.81 155 GLY A N 1
ATOM 1118 C CA . GLY A 1 155 ? 14.790 4.593 -6.316 1.00 88.81 155 GLY A CA 1
ATOM 1119 C C . GLY A 1 155 ? 14.879 3.123 -5.927 1.00 88.81 155 GLY A C 1
ATOM 1120 O O . GLY A 1 155 ? 15.925 2.615 -5.518 1.00 88.81 155 GLY A O 1
ATOM 1121 N N . TYR A 1 156 ? 13.757 2.422 -6.056 1.00 91.44 156 TYR A N 1
ATOM 1122 C CA . TYR A 1 156 ? 13.602 1.037 -5.625 1.00 91.44 156 TYR A CA 1
ATOM 1123 C C . TYR A 1 156 ? 13.072 0.162 -6.754 1.00 91.44 156 TYR A C 1
ATOM 1125 O O . TYR A 1 156 ? 12.334 0.617 -7.624 1.00 91.44 156 TYR A O 1
ATOM 1133 N N . LYS A 1 157 ? 13.383 -1.135 -6.721 1.00 91.81 157 LYS A N 1
ATOM 1134 C CA . LYS A 1 157 ? 12.769 -2.105 -7.643 1.00 91.81 157 LYS A CA 1
ATOM 1135 C C . LYS A 1 157 ? 11.250 -2.161 -7.495 1.00 91.81 157 LYS A C 1
ATOM 1137 O O . LYS A 1 157 ? 10.547 -2.402 -8.471 1.00 91.81 157 LYS A O 1
ATOM 1142 N N . TRP A 1 158 ? 10.751 -1.941 -6.284 1.00 93.00 158 TRP A N 1
ATOM 1143 C CA . TRP A 1 158 ? 9.327 -1.870 -5.999 1.00 93.00 158 TRP A CA 1
ATOM 1144 C C . TRP A 1 158 ? 9.057 -1.071 -4.726 1.00 93.00 158 TRP A C 1
ATOM 1146 O O . TRP A 1 158 ? 9.917 -0.973 -3.849 1.00 93.00 158 TRP A O 1
ATOM 1156 N N . ILE A 1 159 ? 7.843 -0.534 -4.622 1.00 92.88 159 ILE A N 1
ATOM 1157 C CA . ILE A 1 159 ? 7.311 0.078 -3.402 1.00 92.88 159 ILE A CA 1
ATOM 1158 C C . ILE A 1 159 ? 5.920 -0.495 -3.153 1.00 92.88 159 ILE A C 1
ATOM 1160 O O . ILE A 1 159 ? 5.076 -0.514 -4.051 1.00 92.88 159 ILE A O 1
ATOM 1164 N N . LEU A 1 160 ? 5.699 -0.976 -1.932 1.00 93.81 160 LEU A N 1
ATOM 1165 C CA . LEU A 1 160 ? 4.430 -1.515 -1.460 1.00 93.81 160 LEU A CA 1
ATOM 1166 C C . LEU A 1 160 ? 3.816 -0.545 -0.459 1.00 93.81 160 LEU A C 1
ATOM 1168 O O . LEU A 1 160 ? 4.452 -0.187 0.526 1.00 93.81 160 LEU A O 1
ATOM 1172 N N . TYR A 1 161 ? 2.564 -0.185 -0.691 1.00 92.88 161 TYR A N 1
ATOM 1173 C CA . TYR A 1 161 ? 1.721 0.621 0.173 1.00 92.88 161 TYR A CA 1
ATOM 1174 C C . TYR A 1 161 ? 0.569 -0.212 0.716 1.00 92.88 161 TYR A C 1
ATOM 1176 O O . TYR A 1 161 ? 0.091 -1.149 0.072 1.00 92.88 161 TYR A O 1
ATOM 1184 N N . GLY A 1 162 ? 0.087 0.162 1.893 1.00 93.38 162 GLY A N 1
ATOM 1185 C CA . GLY A 1 162 ? -1.094 -0.438 2.485 1.00 93.38 162 GLY A CA 1
ATOM 1186 C C . GLY A 1 162 ? -1.878 0.574 3.301 1.00 93.38 162 GLY A C 1
ATOM 1187 O O . GLY A 1 162 ? -1.285 1.420 3.962 1.00 93.38 162 GLY A O 1
ATOM 1188 N N . VAL A 1 163 ? -3.202 0.456 3.282 1.00 95.00 163 VAL A N 1
ATOM 1189 C CA . VAL A 1 163 ? -4.108 1.109 4.224 1.00 95.00 163 VAL A CA 1
ATOM 1190 C C . VAL A 1 163 ? -5.106 0.087 4.765 1.00 95.00 163 VAL A C 1
ATOM 1192 O O . VAL A 1 163 ? -5.738 -0.644 4.001 1.00 95.00 163 VAL A O 1
ATOM 1195 N N . SER A 1 164 ? -5.285 0.068 6.082 1.00 94.75 164 SER A N 1
ATOM 1196 C CA . SER A 1 164 ? -6.381 -0.631 6.753 1.00 94.75 164 SER A CA 1
ATOM 1197 C C . SER A 1 164 ? -7.144 0.354 7.621 1.00 94.75 164 SER A C 1
ATOM 1199 O O . SER A 1 164 ? -6.529 1.113 8.365 1.00 94.75 164 SER A O 1
ATOM 1201 N N . CYS A 1 165 ? -8.469 0.344 7.522 1.00 94.56 165 CYS A N 1
ATOM 1202 C CA . CYS A 1 165 ? -9.351 1.233 8.264 1.00 94.56 165 CYS A CA 1
ATOM 1203 C C . CYS A 1 165 ? -10.423 0.434 8.998 1.00 94.56 165 CYS A C 1
ATOM 1205 O O . CYS A 1 165 ? -11.277 -0.209 8.374 1.00 94.56 165 CYS A O 1
ATOM 1207 N N . ASP A 1 166 ? -10.402 0.525 10.323 1.00 94.12 166 ASP A N 1
ATOM 1208 C CA . ASP A 1 166 ? -11.442 -0.009 11.186 1.00 94.12 166 ASP A CA 1
ATOM 1209 C C . ASP A 1 166 ? -12.623 0.974 11.272 1.00 94.12 166 ASP A C 1
ATOM 1211 O O . ASP A 1 166 ? -12.421 2.194 11.291 1.00 94.12 166 ASP A O 1
ATOM 1215 N N . PRO A 1 167 ? -13.873 0.476 11.327 1.00 90.44 167 PRO A N 1
ATOM 1216 C CA . PRO A 1 167 ? -15.043 1.331 11.480 1.00 90.44 167 PRO A CA 1
ATOM 1217 C C . PRO A 1 167 ? -14.949 2.237 12.710 1.00 90.44 167 PRO A C 1
ATOM 1219 O O . PRO A 1 167 ? -14.385 1.857 13.741 1.00 90.44 167 PRO A O 1
ATOM 1222 N N . ARG A 1 168 ? -15.571 3.416 12.617 1.00 90.38 168 ARG A N 1
ATOM 1223 C CA . ARG A 1 168 ? -15.674 4.381 13.719 1.00 90.38 168 ARG A CA 1
ATOM 1224 C C . ARG A 1 168 ? -16.026 3.712 15.054 1.00 90.38 168 ARG A C 1
ATOM 1226 O O . ARG A 1 168 ? -16.937 2.891 15.134 1.00 90.38 168 ARG A O 1
ATOM 1233 N N . GLY A 1 169 ? -15.331 4.132 16.111 1.00 83.38 169 GLY A N 1
ATOM 1234 C CA . GLY A 1 169 ? -15.525 3.626 17.473 1.00 83.38 169 GLY A CA 1
ATOM 1235 C C . GLY A 1 169 ? -14.683 2.395 17.812 1.00 83.38 169 GLY A C 1
ATOM 1236 O O . GLY A 1 169 ? -14.705 1.957 18.959 1.00 83.38 169 GLY A O 1
ATOM 1237 N N . ARG A 1 170 ? -13.916 1.857 16.855 1.00 86.44 170 ARG A N 1
ATOM 1238 C CA . ARG A 1 170 ? -12.880 0.853 17.116 1.00 86.44 170 ARG A CA 1
ATOM 1239 C C . ARG A 1 170 ? -11.504 1.499 17.021 1.00 86.44 170 ARG A C 1
ATOM 1241 O O . ARG A 1 170 ? -11.205 2.196 16.054 1.00 86.44 170 ARG A O 1
ATOM 1248 N N . THR A 1 171 ? -10.680 1.254 18.030 1.00 84.31 171 THR A N 1
ATOM 1249 C CA . THR A 1 171 ? -9.270 1.647 18.026 1.00 84.31 171 THR A CA 1
ATOM 1250 C C . THR A 1 171 ? -8.450 0.518 17.426 1.00 84.31 171 THR A C 1
ATOM 1252 O O . THR A 1 171 ? -8.635 -0.640 17.801 1.00 84.31 171 THR A O 1
ATOM 1255 N N . ILE A 1 172 ? -7.527 0.858 16.530 1.00 89.38 172 ILE A N 1
ATOM 1256 C CA . ILE A 1 172 ? -6.559 -0.103 16.007 1.00 89.38 172 ILE A CA 1
ATOM 1257 C C . ILE A 1 172 ? -5.551 -0.449 17.107 1.00 89.38 172 ILE A C 1
ATOM 1259 O O . ILE A 1 172 ? -4.895 0.422 17.673 1.00 89.38 172 ILE A O 1
ATOM 1263 N N . THR A 1 173 ? -5.428 -1.739 17.396 1.00 91.19 173 THR A N 1
ATOM 1264 C CA . THR A 1 173 ? -4.460 -2.289 18.351 1.00 91.19 173 THR A CA 1
ATOM 1265 C C . THR A 1 173 ? -3.123 -2.600 17.685 1.00 91.19 173 THR A C 1
ATOM 1267 O O . THR A 1 173 ? -3.053 -2.869 16.485 1.00 91.19 173 THR A O 1
ATOM 1270 N N . ASP A 1 174 ? -2.060 -2.667 18.483 1.00 92.06 174 ASP A N 1
ATOM 1271 C CA . ASP A 1 174 ? -0.728 -3.081 18.029 1.00 92.06 174 ASP A CA 1
ATOM 1272 C C . ASP A 1 174 ? -0.723 -4.425 17.289 1.00 92.06 174 ASP A C 1
ATOM 1274 O O . ASP A 1 174 ? -0.094 -4.554 16.242 1.00 92.06 174 ASP A O 1
ATOM 1278 N N . ALA A 1 175 ? -1.481 -5.408 17.781 1.00 91.62 175 ALA A N 1
ATOM 1279 C CA . ALA A 1 175 ? -1.591 -6.719 17.145 1.00 91.62 175 ALA A CA 1
ATOM 1280 C C . ALA A 1 175 ? -2.268 -6.648 15.764 1.00 91.62 175 ALA A C 1
ATOM 1282 O O . ALA A 1 175 ? -1.907 -7.390 14.850 1.00 91.62 175 ALA A O 1
ATOM 1283 N N . GLN A 1 176 ? -3.237 -5.743 15.586 1.00 91.38 176 GLN A N 1
ATOM 1284 C CA . GLN A 1 176 ? -3.854 -5.504 14.280 1.00 91.38 176 GLN A CA 1
ATOM 1285 C C . GLN A 1 176 ? -2.881 -4.818 13.318 1.00 91.38 176 GLN A C 1
ATOM 1287 O O . GLN A 1 176 ? -2.873 -5.160 12.137 1.00 91.38 176 GLN A O 1
ATOM 1292 N N . ILE A 1 177 ? -2.043 -3.899 13.809 1.00 93.19 177 ILE A N 1
ATOM 1293 C CA . ILE A 1 177 ? -0.978 -3.275 13.009 1.00 93.19 177 ILE A CA 1
ATOM 1294 C C . ILE A 1 177 ? 0.031 -4.335 12.561 1.00 93.19 177 ILE A C 1
ATOM 1296 O O . ILE A 1 177 ? 0.340 -4.411 11.373 1.00 93.19 177 ILE A O 1
ATOM 1300 N N . ASP A 1 178 ? 0.493 -5.191 13.476 1.00 93.31 178 ASP A N 1
ATOM 1301 C CA . ASP A 1 178 ? 1.412 -6.290 13.160 1.00 93.31 178 ASP A CA 1
ATOM 1302 C C . ASP A 1 178 ? 0.823 -7.239 12.115 1.00 93.31 178 ASP A C 1
ATOM 1304 O O . ASP A 1 178 ? 1.461 -7.528 11.100 1.00 93.31 178 ASP A O 1
ATOM 1308 N N . GLY A 1 179 ? -0.421 -7.681 12.321 1.00 91.38 179 GLY A N 1
ATOM 1309 C CA . GLY A 1 179 ? -1.121 -8.548 11.376 1.00 91.38 179 GLY A CA 1
ATOM 1310 C C . GLY A 1 179 ? -1.310 -7.893 10.007 1.00 91.38 179 GLY A C 1
ATOM 1311 O O . GLY A 1 179 ? -1.155 -8.553 8.981 1.00 91.38 179 GLY A O 1
ATOM 1312 N N . PHE A 1 180 ? -1.588 -6.589 9.971 1.00 92.62 180 PHE A N 1
ATOM 1313 C CA . PHE A 1 180 ? -1.736 -5.834 8.731 1.00 92.62 180 PHE A CA 1
ATOM 1314 C C . PHE A 1 180 ? -0.416 -5.705 7.955 1.00 92.62 180 PHE A C 1
ATOM 1316 O O . PHE A 1 180 ? -0.394 -5.952 6.746 1.00 92.62 180 PHE A O 1
ATOM 1323 N N . ILE A 1 181 ? 0.682 -5.375 8.642 1.00 92.38 181 ILE A N 1
ATOM 1324 C CA . ILE A 1 181 ? 2.030 -5.259 8.058 1.00 92.38 181 ILE A CA 1
ATOM 1325 C C . ILE A 1 181 ? 2.549 -6.620 7.574 1.00 92.38 181 ILE A C 1
ATOM 1327 O O . ILE A 1 181 ? 3.218 -6.703 6.541 1.00 92.38 181 ILE A O 1
ATOM 1331 N N . ALA A 1 182 ? 2.253 -7.693 8.309 1.00 90.12 182 ALA A N 1
ATOM 1332 C CA . ALA A 1 182 ? 2.608 -9.055 7.920 1.00 90.12 182 ALA A CA 1
ATOM 1333 C C . ALA A 1 182 ? 1.719 -9.596 6.786 1.00 90.12 182 ALA A C 1
ATOM 1335 O O . ALA A 1 182 ? 2.158 -10.445 6.011 1.00 90.12 182 ALA A O 1
ATOM 1336 N N . GLY A 1 183 ? 0.482 -9.100 6.678 1.00 84.94 183 GLY A N 1
ATOM 1337 C CA . GLY A 1 183 ? -0.531 -9.587 5.743 1.00 84.94 183 GLY A CA 1
ATOM 1338 C C . GLY A 1 183 ? -0.191 -9.370 4.270 1.00 84.94 183 GLY A C 1
ATOM 1339 O O . GLY A 1 183 ? -0.674 -10.130 3.430 1.00 84.94 183 GLY A O 1
ATOM 1340 N N . ALA A 1 184 ? 0.662 -8.389 3.955 1.00 82.44 184 ALA A N 1
ATOM 1341 C CA . ALA A 1 184 ? 1.119 -8.155 2.594 1.00 82.44 184 ALA A CA 1
ATOM 1342 C C . ALA A 1 184 ? 2.641 -8.165 2.440 1.00 82.44 184 ALA A C 1
ATOM 1344 O O . ALA A 1 184 ? 3.401 -7.563 3.204 1.00 82.44 184 ALA A O 1
ATOM 1345 N N . SER A 1 185 ? 3.089 -8.838 1.386 1.00 89.38 185 SER A N 1
ATOM 1346 C CA . SER A 1 185 ? 4.498 -8.932 1.019 1.00 89.38 185 SER A CA 1
ATOM 1347 C C . SER A 1 185 ? 4.670 -8.994 -0.493 1.00 89.38 185 SER A C 1
ATOM 1349 O O . SER A 1 185 ? 3.747 -9.323 -1.238 1.00 89.38 185 SER A O 1
ATOM 1351 N N . TYR A 1 186 ? 5.873 -8.665 -0.949 1.00 91.62 186 TYR A N 1
ATOM 1352 C CA . TYR A 1 186 ? 6.258 -8.824 -2.342 1.00 91.62 186 TYR A CA 1
ATOM 1353 C C . TYR A 1 186 ? 6.640 -10.286 -2.630 1.00 91.62 186 TYR A C 1
ATOM 1355 O O . TYR A 1 186 ? 7.454 -10.870 -1.916 1.00 91.62 186 TYR A O 1
ATOM 1363 N N . ARG A 1 187 ? 6.076 -10.869 -3.693 1.00 89.25 187 ARG A N 1
ATOM 1364 C CA . ARG A 1 187 ? 6.412 -12.195 -4.235 1.00 89.25 187 ARG A CA 1
ATOM 1365 C C . ARG A 1 187 ? 7.339 -12.041 -5.438 1.00 89.25 187 ARG A C 1
ATOM 1367 O O . ARG A 1 187 ? 6.919 -12.112 -6.596 1.00 89.25 187 ARG A O 1
ATOM 1374 N N . GLY A 1 188 ? 8.613 -11.817 -5.143 1.00 79.75 188 GLY A N 1
ATOM 1375 C CA . GLY A 1 188 ? 9.691 -11.859 -6.127 1.00 79.75 188 GLY A CA 1
ATOM 1376 C C . GLY A 1 188 ? 10.167 -13.282 -6.374 1.00 79.75 188 GLY A C 1
ATOM 1377 O O . GLY A 1 188 ? 10.216 -14.083 -5.446 1.00 79.75 188 GLY A O 1
ATOM 1378 N N . SER A 1 189 ? 10.509 -13.569 -7.625 1.00 50.59 189 SER A N 1
ATOM 1379 C CA . SER A 1 189 ? 11.378 -14.684 -8.015 1.00 50.59 189 SER A CA 1
ATOM 1380 C C . SER A 1 189 ? 12.804 -14.174 -8.130 1.00 50.59 189 SER A C 1
ATOM 1382 O O . SER A 1 189 ? 12.934 -13.101 -8.767 1.00 50.59 189 SER A O 1
#